Protein AF-A0A2A4W5L7-F1 (afdb_monomer_lite)

Structure (mmCIF, N/CA/C/O backbone):
data_AF-A0A2A4W5L7-F1
#
_entry.id   AF-A0A2A4W5L7-F1
#
loop_
_atom_site.group_PDB
_atom_site.id
_atom_site.type_symbol
_atom_site.label_atom_id
_atom_site.label_alt_id
_atom_site.label_comp_id
_atom_site.label_asym_id
_atom_site.label_entity_id
_atom_site.label_seq_id
_atom_site.pdbx_PDB_ins_code
_atom_site.Cartn_x
_atom_site.Cartn_y
_atom_site.Cartn_z
_atom_site.occupancy
_atom_site.B_iso_or_equiv
_atom_site.auth_seq_id
_atom_site.auth_comp_id
_atom_site.auth_asym_id
_atom_site.auth_atom_id
_atom_site.pdbx_PDB_model_num
ATOM 1 N N . MET A 1 1 ? -50.878 -5.965 87.384 1.00 62.97 1 MET A N 1
ATOM 2 C CA . MET A 1 1 ? -51.341 -5.530 86.045 1.00 62.97 1 MET A CA 1
ATOM 3 C C . MET A 1 1 ? -50.607 -4.280 85.539 1.00 62.97 1 MET A C 1
ATOM 5 O O . MET A 1 1 ? -50.110 -4.318 84.426 1.00 62.97 1 MET A O 1
ATOM 9 N N . LEU A 1 2 ? -50.429 -3.212 86.337 1.00 58.94 2 LEU A N 1
ATOM 10 C CA . LEU A 1 2 ? -49.672 -2.016 85.900 1.00 58.94 2 LEU A CA 1
ATOM 11 C C . LEU A 1 2 ? -48.182 -2.269 85.576 1.00 58.94 2 LEU A C 1
ATOM 13 O O . LEU A 1 2 ? -47.663 -1.712 84.613 1.00 58.94 2 LEU A O 1
ATOM 17 N N . HIS A 1 3 ? -47.493 -3.118 86.347 1.00 59.72 3 HIS A N 1
ATOM 18 C CA . HIS A 1 3 ? -46.056 -3.383 86.158 1.00 59.72 3 HIS A CA 1
ATOM 19 C C . HIS A 1 3 ? -45.738 -4.088 84.819 1.00 59.72 3 HIS A C 1
ATOM 21 O O . HIS A 1 3 ? -44.754 -3.754 84.161 1.00 59.72 3 HIS A O 1
ATOM 27 N N . SER A 1 4 ? -46.601 -5.006 84.359 1.00 65.44 4 SER A N 1
ATOM 28 C CA . SER A 1 4 ? -46.420 -5.694 83.069 1.00 65.44 4 SER A CA 1
ATOM 29 C C . SER A 1 4 ? -46.693 -4.780 81.870 1.00 65.44 4 SER A C 1
ATOM 31 O O . SER A 1 4 ? -46.038 -4.906 80.838 1.00 65.44 4 SER A O 1
ATOM 33 N N . MET A 1 5 ? -47.604 -3.811 82.009 1.00 66.06 5 MET A N 1
ATOM 34 C CA . MET A 1 5 ? -47.869 -2.803 80.975 1.00 66.06 5 MET A CA 1
ATOM 35 C C . MET A 1 5 ? -46.709 -1.814 80.808 1.00 66.06 5 MET A C 1
ATOM 37 O O . MET A 1 5 ? -46.434 -1.378 79.690 1.00 66.06 5 MET A O 1
ATOM 41 N N . PHE A 1 6 ? -46.012 -1.479 81.898 1.00 65.50 6 PHE A N 1
ATOM 42 C CA . PHE A 1 6 ? -44.810 -0.644 81.848 1.00 65.50 6 PHE A CA 1
ATOM 43 C C . PHE A 1 6 ? -43.683 -1.371 81.097 1.00 65.50 6 PHE A C 1
ATOM 45 O O . PHE A 1 6 ? -43.150 -0.839 80.130 1.00 65.50 6 PHE A O 1
ATOM 52 N N . SER A 1 7 ? -43.413 -2.634 81.442 1.00 73.88 7 SER A N 1
ATOM 53 C CA . SER A 1 7 ? -42.425 -3.479 80.751 1.00 73.88 7 SER A CA 1
ATOM 54 C C . SER A 1 7 ? -42.684 -3.604 79.239 1.00 73.88 7 SER A C 1
ATOM 56 O O . SER A 1 7 ? -41.766 -3.410 78.441 1.00 73.88 7 SER A O 1
ATOM 58 N N . MET A 1 8 ? -43.937 -3.827 78.823 1.00 76.44 8 MET A N 1
ATOM 59 C CA . MET A 1 8 ? -44.300 -3.911 77.400 1.00 76.44 8 MET A CA 1
ATOM 60 C C . MET A 1 8 ? -44.043 -2.611 76.631 1.00 76.44 8 MET A C 1
ATOM 62 O O . MET A 1 8 ? -43.530 -2.652 75.513 1.00 76.44 8 MET A O 1
ATOM 66 N N . LYS A 1 9 ? -44.359 -1.449 77.219 1.00 79.81 9 LYS A N 1
ATOM 67 C CA . LYS A 1 9 ? -44.088 -0.151 76.580 1.00 79.81 9 LYS A CA 1
ATOM 68 C C . LYS A 1 9 ? -42.588 0.100 76.422 1.00 79.81 9 LYS A C 1
ATOM 70 O O . LYS A 1 9 ? -42.170 0.578 75.372 1.00 79.81 9 LYS A O 1
ATOM 75 N N . TYR A 1 10 ? -41.783 -0.266 77.418 1.00 79.81 10 TYR A N 1
ATOM 76 C CA . TYR A 1 10 ? -40.324 -0.149 77.337 1.00 79.81 10 TYR A CA 1
ATOM 77 C C . TYR A 1 10 ? -39.735 -1.049 76.244 1.00 79.81 10 TYR A C 1
ATOM 79 O O . TYR A 1 10 ? -38.922 -0.585 75.447 1.00 79.81 10 TYR A O 1
ATOM 87 N N . MET A 1 11 ? -40.193 -2.300 76.140 1.00 84.44 11 MET A N 1
ATOM 88 C CA . MET A 1 11 ? -39.739 -3.220 75.088 1.00 84.44 11 MET A CA 1
ATOM 89 C C . MET A 1 11 ? -40.134 -2.746 73.682 1.00 84.44 11 MET A C 1
ATOM 91 O O . MET A 1 11 ? -39.321 -2.818 72.762 1.00 84.44 11 MET A O 1
ATOM 95 N N . ALA A 1 12 ? -41.335 -2.181 73.514 1.00 85.88 12 ALA A N 1
ATOM 96 C CA . ALA A 1 12 ? -41.772 -1.612 72.238 1.00 85.88 12 ALA A CA 1
ATOM 97 C C . ALA A 1 12 ? -40.915 -0.408 71.800 1.00 85.88 12 ALA A C 1
ATOM 99 O O . ALA A 1 12 ? -40.578 -0.286 70.621 1.00 85.88 12 ALA A O 1
ATOM 100 N N . VAL A 1 13 ? -40.520 0.461 72.740 1.00 83.62 13 VAL A N 1
ATOM 101 C CA . VAL A 1 13 ? -39.628 1.600 72.459 1.00 83.62 13 VAL A CA 1
ATOM 102 C C . VAL A 1 13 ? -38.233 1.117 72.049 1.00 83.62 13 VAL A C 1
ATOM 104 O O . VAL A 1 13 ? -37.699 1.603 71.053 1.00 83.62 13 VAL A O 1
ATOM 107 N N . ILE A 1 14 ? -37.669 0.122 72.745 1.00 81.19 14 ILE A N 1
ATOM 108 C CA . ILE A 1 14 ? -36.360 -0.465 72.404 1.00 81.19 14 ILE A CA 1
ATOM 109 C C . ILE A 1 14 ? -36.393 -1.099 71.004 1.00 81.19 14 ILE A C 1
ATOM 111 O O . ILE A 1 14 ? -35.516 -0.820 70.187 1.00 81.19 14 ILE A O 1
ATOM 115 N N . GLN A 1 15 ? -37.433 -1.876 70.682 1.00 82.00 15 GLN A N 1
ATOM 116 C CA . GLN A 1 15 ? -37.595 -2.488 69.358 1.00 82.00 15 GLN A CA 1
ATOM 117 C C . GLN A 1 15 ? -37.695 -1.435 68.240 1.00 82.00 15 GLN A C 1
ATOM 119 O O . GLN A 1 15 ? -37.094 -1.591 67.175 1.00 82.00 15 GLN A O 1
ATOM 124 N N . LEU A 1 16 ? -38.414 -0.334 68.482 1.00 85.12 16 LEU A N 1
ATOM 125 C CA . LEU A 1 16 ? -38.529 0.778 67.535 1.00 85.12 16 LEU A CA 1
ATOM 126 C C . LEU A 1 16 ? -37.173 1.469 67.300 1.00 85.12 16 LEU A C 1
ATOM 128 O O . LEU A 1 16 ? -36.838 1.803 66.160 1.00 85.12 16 LEU A O 1
ATOM 132 N N . MET A 1 17 ? -36.386 1.678 68.363 1.00 81.06 17 MET A N 1
ATOM 133 C CA . MET A 1 17 ? -35.047 2.272 68.268 1.00 81.06 17 MET A CA 1
ATOM 134 C C . MET A 1 17 ? -34.075 1.360 67.508 1.00 81.06 17 MET A C 1
ATOM 136 O O . MET A 1 17 ? -33.349 1.848 66.641 1.00 81.06 17 MET A O 1
ATOM 140 N N . LEU A 1 18 ? -34.115 0.044 67.750 1.00 79.25 18 LEU A N 1
ATOM 141 C CA . LEU A 1 18 ? -33.316 -0.943 67.016 1.00 79.25 18 LEU A CA 1
ATOM 142 C C . LEU A 1 18 ? -33.679 -0.975 65.525 1.00 79.25 18 LEU A C 1
ATOM 144 O O . LEU A 1 18 ? -32.788 -0.899 64.682 1.00 79.25 18 LEU A O 1
ATOM 148 N N . ASN A 1 19 ? -34.971 -0.980 65.182 1.00 81.38 19 ASN A N 1
ATOM 149 C CA . ASN A 1 19 ? -35.424 -0.945 63.787 1.00 81.38 19 ASN A CA 1
ATOM 150 C C . ASN A 1 19 ? -34.976 0.338 63.063 1.00 81.38 19 ASN A C 1
ATOM 152 O O . ASN A 1 19 ? -34.523 0.274 61.920 1.00 81.38 19 ASN A O 1
ATOM 156 N N . LYS A 1 20 ? -35.043 1.504 63.728 1.00 76.19 20 LYS A N 1
ATOM 157 C CA . LYS A 1 20 ? -34.523 2.771 63.179 1.00 76.19 20 LYS A CA 1
ATOM 158 C C . LYS A 1 20 ? -33.007 2.736 62.970 1.00 76.19 20 LYS A C 1
ATOM 160 O O . LYS A 1 20 ? -32.530 3.244 61.957 1.00 76.19 20 LYS A O 1
ATOM 165 N N . MET A 1 21 ? -32.258 2.139 63.897 1.00 80.56 21 MET A N 1
ATOM 166 C CA . MET A 1 21 ? -30.797 2.031 63.818 1.00 80.56 21 MET A CA 1
ATOM 167 C C . MET A 1 21 ? -30.342 1.054 62.720 1.00 80.56 21 MET A C 1
ATOM 169 O O . MET A 1 21 ? -29.399 1.338 61.983 1.00 80.56 21 MET A O 1
ATOM 173 N N . ILE A 1 22 ? -31.047 -0.069 62.552 1.00 79.00 22 ILE A N 1
ATOM 174 C CA . ILE A 1 22 ? -30.816 -1.027 61.462 1.00 79.00 22 ILE A CA 1
ATOM 175 C C . ILE A 1 22 ? -31.166 -0.383 60.114 1.00 79.00 22 ILE A C 1
ATOM 177 O O . ILE A 1 22 ? -30.363 -0.433 59.187 1.00 79.00 22 ILE A O 1
ATOM 181 N N . SER A 1 23 ? -32.315 0.296 60.018 1.00 82.19 23 SER A N 1
ATOM 182 C CA . SER A 1 23 ? -32.736 1.008 58.806 1.00 82.19 23 SER A CA 1
ATOM 183 C C . SER A 1 23 ? -31.735 2.090 58.392 1.00 82.19 23 SER A C 1
ATOM 185 O O . SER A 1 23 ? -31.344 2.132 57.230 1.00 82.19 23 SER A O 1
ATOM 187 N N . SER A 1 24 ? -31.240 2.918 59.320 1.00 82.81 24 SER A N 1
ATOM 188 C CA . SER A 1 24 ? -30.244 3.951 58.998 1.00 82.81 24 SER A CA 1
ATOM 189 C C . SER A 1 24 ? -28.901 3.360 58.555 1.00 82.81 24 SER A C 1
ATOM 191 O O . SER A 1 24 ? -28.254 3.899 57.654 1.00 82.81 24 SER A O 1
ATOM 193 N N . THR A 1 25 ? -28.507 2.224 59.136 1.00 85.62 25 THR A N 1
ATOM 194 C CA . THR A 1 25 ? -27.299 1.490 58.747 1.00 85.62 25 THR A CA 1
ATOM 195 C C . THR A 1 25 ? -27.445 0.899 57.346 1.00 85.62 25 THR A C 1
ATOM 197 O O . THR A 1 25 ? -26.562 1.100 56.516 1.00 85.62 25 THR A O 1
ATOM 200 N N . ILE A 1 26 ? -28.569 0.247 57.036 1.00 85.06 26 ILE A N 1
ATOM 201 C CA . ILE A 1 26 ? -28.855 -0.299 55.699 1.00 85.06 26 ILE A CA 1
ATOM 202 C C . ILE A 1 26 ? -28.891 0.824 54.655 1.00 85.06 26 ILE A C 1
ATOM 204 O O . ILE A 1 26 ? -28.227 0.717 53.626 1.00 85.06 26 ILE A O 1
ATOM 208 N N . THR A 1 27 ? -29.572 1.939 54.940 1.00 85.56 27 THR A N 1
ATOM 209 C CA . THR A 1 27 ? -29.630 3.102 54.038 1.00 85.56 27 THR A CA 1
ATOM 210 C C . THR A 1 27 ? -28.238 3.666 53.743 1.00 85.56 27 THR A C 1
ATOM 212 O O . THR A 1 27 ? -27.939 3.989 52.595 1.00 85.56 27 THR A O 1
ATOM 215 N N . ARG A 1 28 ? -27.346 3.727 54.744 1.00 84.88 28 ARG A N 1
ATOM 216 C CA . ARG A 1 28 ? -25.945 4.139 54.550 1.00 84.88 28 ARG A CA 1
ATOM 217 C C . ARG A 1 28 ? -25.173 3.191 53.634 1.00 84.88 28 ARG A C 1
ATOM 219 O O . ARG A 1 28 ? -24.453 3.670 52.766 1.00 84.88 28 ARG A O 1
ATOM 226 N N . HIS A 1 29 ? -25.332 1.878 53.797 1.00 87.12 29 HIS A N 1
ATOM 227 C CA . HIS A 1 29 ? -24.651 0.895 52.947 1.00 87.12 29 HIS A CA 1
ATOM 228 C C . HIS A 1 29 ? -25.179 0.917 51.509 1.00 87.12 29 HIS A C 1
ATOM 230 O O . HIS A 1 29 ? -24.381 0.859 50.578 1.00 87.12 29 HIS A O 1
ATOM 236 N N . ILE A 1 30 ? -26.494 1.075 51.316 1.00 89.38 30 ILE A N 1
ATOM 237 C CA . ILE A 1 30 ? -27.100 1.239 49.985 1.00 89.38 30 ILE A CA 1
ATOM 238 C C . ILE A 1 30 ? -26.563 2.503 49.307 1.00 89.38 30 ILE A C 1
ATOM 240 O O . ILE A 1 30 ? -26.166 2.449 48.145 1.00 89.38 30 ILE A O 1
ATOM 244 N N . ALA A 1 31 ? -26.498 3.626 50.029 1.00 88.69 31 ALA A N 1
ATOM 245 C CA . ALA A 1 31 ? -25.939 4.866 49.497 1.00 88.69 31 ALA A CA 1
ATOM 246 C C . ALA A 1 31 ? -24.455 4.708 49.124 1.00 88.69 31 ALA A C 1
ATOM 248 O O . ALA A 1 31 ? -24.048 5.134 48.044 1.00 88.69 31 ALA A O 1
ATOM 249 N N . LEU A 1 32 ? -23.656 4.048 49.972 1.00 89.12 32 LEU A N 1
ATOM 250 C CA . LEU A 1 32 ? -22.241 3.784 49.697 1.00 89.12 32 LEU A CA 1
ATOM 251 C C . LEU A 1 32 ? -22.065 2.899 48.454 1.00 89.12 32 LEU A C 1
ATOM 253 O O . LEU A 1 32 ? -21.244 3.194 47.588 1.00 89.12 32 LEU A O 1
ATOM 257 N N . PHE A 1 33 ? -22.874 1.844 48.343 1.00 92.06 33 PHE A N 1
ATOM 258 C CA . PHE A 1 33 ? -22.874 0.943 47.197 1.00 92.06 33 PHE A CA 1
ATOM 259 C C . PHE A 1 33 ? -23.261 1.672 45.904 1.00 92.06 33 PHE A C 1
ATOM 261 O O . PHE A 1 33 ? -22.576 1.529 44.896 1.00 92.06 33 PHE A O 1
ATOM 268 N N . ALA A 1 34 ? -24.296 2.518 45.937 1.00 90.62 34 ALA A N 1
ATOM 269 C CA . ALA A 1 34 ? -24.704 3.319 44.785 1.00 90.62 34 ALA A CA 1
ATOM 270 C C . ALA A 1 34 ? -23.585 4.264 44.316 1.00 90.62 34 ALA A C 1
ATOM 272 O O . ALA A 1 34 ? -23.311 4.343 43.121 1.00 90.62 34 ALA A O 1
ATOM 273 N N . VAL A 1 35 ? -22.885 4.926 45.245 1.00 93.00 35 VAL A N 1
ATOM 274 C CA . VAL A 1 35 ? -21.728 5.776 44.917 1.00 93.00 35 VAL A CA 1
ATOM 275 C C . VAL A 1 35 ? -20.615 4.958 44.261 1.00 93.00 35 VAL A C 1
ATOM 277 O O . VAL A 1 35 ? -20.052 5.397 43.260 1.00 93.00 35 VAL A O 1
ATOM 280 N N . ILE A 1 36 ? -20.314 3.761 44.768 1.00 92.81 36 ILE A N 1
ATOM 281 C CA . ILE A 1 36 ? -19.305 2.871 44.175 1.00 92.81 36 ILE A CA 1
ATOM 282 C C . ILE A 1 36 ? -19.702 2.470 42.748 1.00 92.81 36 ILE A C 1
ATOM 284 O O . ILE A 1 36 ? -18.880 2.575 41.841 1.00 92.81 36 ILE A O 1
ATOM 288 N N . VAL A 1 37 ? -20.962 2.085 42.521 1.00 92.50 37 VAL A N 1
ATOM 289 C CA . VAL A 1 37 ? -21.474 1.710 41.189 1.00 92.50 37 VAL A CA 1
ATOM 290 C C . VAL A 1 37 ? -21.416 2.883 40.207 1.00 92.50 37 VAL A C 1
ATOM 292 O O . VAL A 1 37 ? -21.019 2.697 39.055 1.00 92.50 37 VAL A O 1
ATOM 295 N N . ILE A 1 38 ? -21.758 4.095 40.651 1.00 92.75 38 ILE A N 1
ATOM 296 C CA . ILE A 1 38 ? -21.665 5.307 39.824 1.00 92.75 38 ILE A 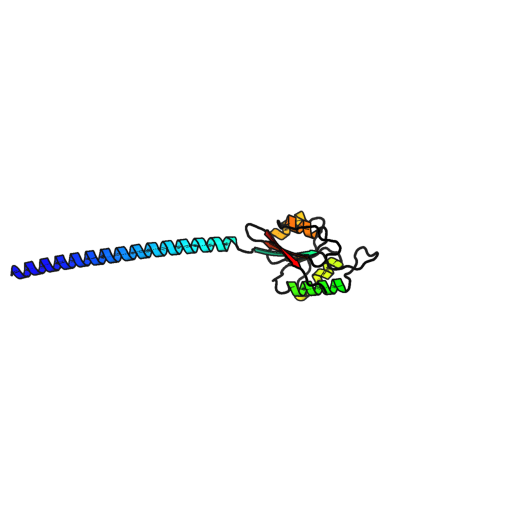CA 1
ATOM 297 C C . ILE A 1 38 ? -20.207 5.580 39.440 1.00 92.75 38 ILE A C 1
ATOM 299 O O . ILE A 1 38 ? -19.925 5.797 38.264 1.00 92.75 38 ILE A O 1
ATOM 303 N N . ASN A 1 39 ? -19.275 5.508 40.397 1.00 88.06 39 ASN A N 1
ATOM 304 C CA . ASN A 1 39 ? -17.849 5.701 40.124 1.00 88.06 39 ASN A CA 1
ATOM 305 C C . ASN A 1 39 ? -17.298 4.629 39.172 1.00 88.06 39 ASN A C 1
ATOM 307 O O . ASN A 1 39 ? -16.609 4.969 38.214 1.00 88.06 39 ASN A O 1
ATOM 311 N N . LEU A 1 40 ? -17.651 3.354 39.373 1.00 88.25 40 LEU A N 1
ATOM 312 C CA . LEU A 1 40 ? -17.278 2.254 38.472 1.00 88.25 40 LEU A CA 1
ATOM 313 C C . LEU A 1 40 ? -17.779 2.502 37.045 1.00 88.25 40 LEU A C 1
ATOM 315 O O . LEU A 1 40 ? -17.013 2.379 36.094 1.00 88.25 40 LEU A O 1
ATOM 319 N N . SER A 1 41 ? -19.039 2.918 36.902 1.00 86.06 41 SER A N 1
ATOM 320 C CA . SER A 1 41 ? -19.639 3.226 35.598 1.00 86.06 41 SER A CA 1
ATOM 321 C C . SER A 1 41 ? -18.939 4.403 34.914 1.00 86.06 41 SER A C 1
ATOM 323 O O . SER A 1 41 ? -18.744 4.392 33.699 1.00 86.06 41 SER A O 1
ATOM 325 N N . PHE A 1 42 ? -18.533 5.415 35.684 1.00 82.81 42 PHE A N 1
ATOM 326 C CA . PHE A 1 42 ? -17.781 6.560 35.172 1.00 82.81 42 PHE A CA 1
ATOM 327 C C . PHE A 1 42 ? -16.404 6.137 34.651 1.00 82.81 42 PHE A C 1
ATOM 329 O O . PHE A 1 42 ? -16.035 6.474 33.530 1.00 82.81 42 PHE A O 1
ATOM 336 N N . VAL A 1 43 ? -15.685 5.327 35.431 1.00 85.06 43 VAL A N 1
ATOM 337 C CA . VAL A 1 43 ? -14.374 4.784 35.057 1.00 85.06 43 VAL A CA 1
ATOM 338 C C . VAL A 1 43 ? -14.473 3.941 33.780 1.00 85.06 43 VAL A C 1
ATOM 340 O O . VAL A 1 43 ? -13.685 4.140 32.858 1.00 85.06 43 VAL A O 1
ATOM 343 N N . SER A 1 44 ? -15.470 3.056 33.670 1.00 76.25 44 SER A N 1
ATOM 344 C CA . SER A 1 44 ? -15.683 2.247 32.460 1.00 76.25 44 SER A CA 1
ATOM 345 C C . SER A 1 44 ? -15.957 3.089 31.209 1.00 76.25 44 SER A C 1
ATOM 347 O O . SER A 1 44 ? -15.442 2.767 30.140 1.00 76.25 44 SER A O 1
ATOM 349 N N . ASN A 1 45 ? -16.720 4.181 31.329 1.00 73.06 45 ASN A N 1
ATOM 350 C CA . ASN A 1 45 ? -16.987 5.083 30.205 1.00 73.06 45 ASN A CA 1
ATOM 351 C C . ASN A 1 45 ? -15.727 5.828 29.738 1.00 73.06 45 ASN A C 1
ATOM 353 O O . ASN A 1 45 ? -15.524 5.985 28.535 1.00 73.06 45 ASN A O 1
ATOM 357 N N . THR A 1 46 ? -14.858 6.250 30.660 1.00 72.75 46 THR A N 1
ATOM 358 C CA . THR A 1 46 ? -13.580 6.889 30.305 1.00 72.75 46 THR A CA 1
ATOM 359 C C . THR A 1 46 ? -12.679 5.934 29.518 1.00 72.75 46 THR A C 1
ATOM 361 O O . THR A 1 46 ? -12.178 6.310 28.460 1.00 72.75 46 THR A O 1
ATOM 364 N N . TYR A 1 47 ? -12.549 4.677 29.961 1.00 73.88 47 TYR A N 1
ATOM 365 C CA . TYR A 1 47 ? -11.764 3.665 29.241 1.00 73.88 47 TYR A CA 1
ATOM 366 C C . TYR A 1 47 ? -12.339 3.327 27.859 1.00 73.88 47 TYR A C 1
ATOM 368 O O . TYR A 1 47 ? -11.588 3.172 26.898 1.00 73.88 47 TYR A O 1
ATOM 376 N N . ALA A 1 48 ? -13.665 3.235 27.728 1.00 66.94 48 ALA A N 1
ATOM 377 C CA . ALA A 1 48 ? -14.301 2.982 26.435 1.00 66.94 48 ALA A CA 1
ATOM 378 C C . ALA A 1 48 ? -14.029 4.112 25.421 1.00 66.94 48 ALA A C 1
ATOM 380 O O . ALA A 1 48 ? -13.817 3.841 24.239 1.00 66.94 48 ALA A O 1
ATOM 381 N N . ASN A 1 49 ? -13.983 5.368 25.878 1.00 61.94 49 ASN A N 1
ATOM 382 C CA . ASN A 1 49 ? -13.684 6.515 25.021 1.00 61.94 49 ASN A CA 1
ATOM 383 C C . ASN A 1 49 ? -12.221 6.542 24.540 1.00 61.94 49 ASN A C 1
ATOM 385 O O . ASN A 1 49 ? -11.997 6.799 23.359 1.00 61.94 49 ASN A O 1
ATOM 389 N N . GLU A 1 50 ? -11.237 6.206 25.384 1.00 62.41 50 GLU A N 1
ATOM 390 C CA . GLU A 1 50 ? -9.833 6.074 24.942 1.00 62.41 50 GLU A CA 1
ATOM 391 C C . GLU A 1 50 ? -9.653 4.952 23.906 1.00 62.41 50 GLU A C 1
ATOM 393 O O . GLU A 1 50 ? -8.943 5.118 22.913 1.00 62.41 50 GLU A O 1
ATOM 398 N N . ILE A 1 51 ? -10.343 3.819 24.067 1.00 61.41 51 ILE A N 1
ATOM 399 C CA . ILE A 1 51 ? -10.272 2.722 23.090 1.00 61.41 51 ILE A CA 1
ATOM 400 C C . ILE A 1 51 ? -10.897 3.132 21.749 1.00 61.41 51 ILE A C 1
ATOM 402 O O . ILE A 1 51 ? -10.359 2.786 20.696 1.00 61.41 51 ILE A O 1
ATOM 406 N N . ASN A 1 52 ? -11.985 3.909 21.764 1.00 58.94 52 ASN A N 1
ATOM 407 C CA . ASN A 1 52 ? -12.589 4.426 20.533 1.00 58.94 52 ASN A CA 1
ATOM 408 C C . ASN A 1 52 ? -11.635 5.363 19.773 1.00 58.94 52 ASN A C 1
ATOM 410 O O . ASN A 1 52 ? -11.558 5.274 18.551 1.00 58.94 52 ASN A O 1
ATOM 41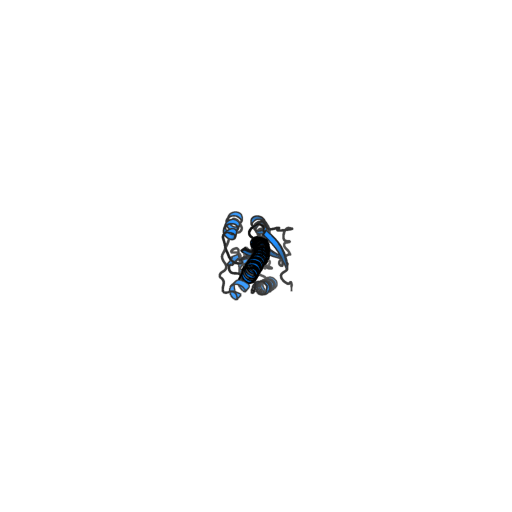4 N N . THR A 1 53 ? -10.828 6.169 20.473 1.00 56.62 53 THR A N 1
ATOM 415 C CA . THR A 1 53 ? -9.825 7.038 19.823 1.00 56.62 53 THR A CA 1
ATOM 416 C C . THR A 1 53 ? -8.670 6.287 19.150 1.00 56.62 53 THR A C 1
ATOM 418 O O . THR A 1 53 ? -8.016 6.839 18.270 1.00 56.62 53 THR A O 1
ATOM 421 N N . LEU A 1 54 ? -8.436 5.018 19.498 1.00 59.66 54 LEU A N 1
ATOM 422 C CA . LEU A 1 54 ? -7.354 4.192 18.943 1.00 59.66 54 LEU A CA 1
ATOM 423 C C . LEU A 1 54 ? -7.839 3.184 17.891 1.00 59.66 54 LEU A C 1
ATOM 425 O O . LEU A 1 54 ? -7.096 2.277 17.501 1.00 59.66 54 LEU A O 1
ATOM 429 N N . LYS A 1 55 ? -9.082 3.313 17.414 1.00 78.31 55 LYS A N 1
ATOM 430 C CA . LYS A 1 55 ? -9.643 2.382 16.436 1.00 78.31 55 LYS A CA 1
ATOM 431 C C . LYS A 1 55 ? -8.941 2.532 15.084 1.00 78.31 55 LYS A C 1
ATOM 433 O O . LYS A 1 55 ? -9.198 3.459 14.318 1.00 78.31 55 LYS A O 1
ATOM 438 N N . VAL A 1 56 ? -8.062 1.581 14.773 1.00 78.00 56 VAL A N 1
ATOM 439 C CA . VAL A 1 56 ? -7.461 1.459 13.440 1.00 78.00 56 VAL A CA 1
ATOM 440 C C . VAL A 1 56 ? -8.565 1.122 12.440 1.00 78.00 56 VAL A C 1
ATOM 442 O O . VAL A 1 56 ? -9.209 0.080 12.544 1.00 78.00 56 VAL A O 1
ATOM 445 N N . ILE A 1 57 ? -8.771 2.007 11.466 1.00 89.81 57 ILE A N 1
ATOM 446 C CA . ILE A 1 57 ? -9.769 1.843 10.405 1.00 89.81 57 ILE A CA 1
ATOM 447 C C . ILE A 1 57 ? -9.210 0.935 9.310 1.00 89.81 57 ILE A C 1
ATOM 449 O O . ILE A 1 57 ? -9.893 0.026 8.843 1.00 89.81 57 ILE A O 1
ATOM 453 N N . LYS A 1 58 ? -7.968 1.193 8.882 1.00 95.31 58 LYS A N 1
ATOM 454 C CA . LYS A 1 58 ? -7.269 0.419 7.847 1.00 95.31 58 LYS A CA 1
ATOM 455 C C . LYS A 1 58 ? -5.775 0.705 7.835 1.00 95.31 58 LYS A C 1
ATOM 457 O O . LYS A 1 58 ? -5.313 1.736 8.322 1.00 95.31 58 LYS A O 1
ATOM 462 N N . THR A 1 59 ? -5.033 -0.192 7.196 1.00 97.94 59 THR A N 1
ATOM 463 C CA . THR A 1 59 ? -3.614 -0.016 6.888 1.00 97.94 59 THR A CA 1
ATOM 464 C C . THR A 1 59 ? -3.392 0.030 5.379 1.00 97.94 59 THR A C 1
ATOM 466 O O . THR A 1 59 ? -3.835 -0.860 4.653 1.00 97.94 59 THR A O 1
ATOM 469 N N . ILE A 1 60 ? -2.671 1.045 4.901 1.00 98.62 60 ILE A N 1
ATOM 470 C CA . ILE A 1 60 ? -2.257 1.157 3.499 1.00 98.62 60 ILE A CA 1
ATOM 471 C C . ILE A 1 60 ? -0.747 0.949 3.405 1.00 98.62 60 ILE A C 1
ATOM 473 O O . ILE A 1 60 ? 0.037 1.678 4.010 1.00 98.62 60 ILE A O 1
ATOM 477 N N . TYR A 1 61 ? -0.338 -0.038 2.616 1.00 98.75 61 TYR A N 1
ATOM 478 C CA . TYR A 1 61 ? 1.050 -0.314 2.282 1.00 98.75 61 TYR A CA 1
ATOM 479 C C . TYR A 1 61 ? 1.374 0.301 0.925 1.00 98.75 61 TYR A C 1
ATOM 481 O O . TYR A 1 61 ? 0.774 -0.079 -0.077 1.00 98.75 61 TYR A O 1
ATOM 489 N N . LEU A 1 62 ? 2.326 1.233 0.871 1.00 98.69 62 LEU A N 1
ATOM 490 C CA . LEU A 1 62 ? 2.751 1.867 -0.376 1.00 98.69 62 LEU A CA 1
ATOM 491 C C . LEU A 1 62 ? 4.214 1.564 -0.668 1.00 98.69 62 LEU A C 1
ATOM 493 O O . LEU A 1 62 ? 5.090 1.777 0.171 1.00 98.69 62 LEU A O 1
ATOM 497 N N . ILE A 1 63 ? 4.481 1.090 -1.881 1.00 98.12 63 ILE A N 1
ATOM 498 C CA . ILE A 1 63 ? 5.805 0.650 -2.326 1.00 98.12 63 ILE A CA 1
ATOM 499 C C . ILE A 1 63 ? 6.083 1.190 -3.737 1.00 98.12 63 ILE A C 1
ATOM 501 O O . ILE A 1 63 ? 5.176 1.408 -4.541 1.00 98.12 63 ILE A O 1
ATOM 505 N N . ARG A 1 64 ? 7.356 1.434 -4.056 1.00 97.75 64 ARG A N 1
ATOM 506 C CA . ARG A 1 64 ? 7.847 1.619 -5.434 1.00 97.75 64 ARG A CA 1
ATOM 507 C C . ARG A 1 64 ? 8.079 0.239 -6.057 1.00 97.75 64 ARG A C 1
ATOM 509 O O . ARG A 1 64 ? 8.570 -0.638 -5.363 1.00 97.75 64 ARG A O 1
ATOM 516 N N . HIS A 1 65 ? 7.818 0.056 -7.354 1.00 97.81 65 HIS A N 1
ATOM 517 C CA . HIS A 1 65 ? 8.199 -1.182 -8.059 1.00 97.81 65 HIS A CA 1
ATOM 518 C C . HIS A 1 65 ? 9.624 -1.670 -7.732 1.00 97.81 65 HIS A C 1
ATOM 520 O O . HIS A 1 65 ? 10.521 -0.862 -7.495 1.00 97.81 65 HIS A O 1
ATOM 526 N N . ALA A 1 66 ? 9.853 -2.978 -7.812 1.00 97.44 66 ALA A N 1
ATOM 527 C CA . ALA A 1 66 ? 11.166 -3.588 -7.635 1.00 97.44 66 ALA A CA 1
ATOM 528 C C . ALA A 1 66 ? 12.129 -3.300 -8.812 1.00 97.44 66 ALA A C 1
ATOM 530 O O . ALA A 1 66 ? 11.788 -2.609 -9.779 1.00 97.44 66 ALA A O 1
ATOM 531 N N . GLU A 1 67 ? 13.359 -3.807 -8.722 1.00 97.06 67 GLU A N 1
ATOM 532 C CA . GLU A 1 67 ? 14.440 -3.593 -9.686 1.00 97.06 67 GLU A CA 1
ATOM 533 C C . GLU A 1 67 ? 14.028 -3.994 -11.111 1.00 97.06 67 GLU A C 1
ATOM 535 O O . GLU A 1 67 ? 13.812 -5.172 -11.402 1.00 97.06 67 GLU A O 1
ATOM 540 N N . LYS A 1 68 ? 13.977 -3.015 -12.018 1.00 95.81 68 LYS A N 1
ATOM 541 C CA . LYS A 1 68 ? 13.616 -3.202 -13.430 1.00 95.81 68 LYS A CA 1
ATOM 542 C C . LYS A 1 68 ? 14.840 -3.402 -14.319 1.00 95.81 68 LYS A C 1
ATOM 544 O O . LYS A 1 68 ? 15.918 -2.889 -14.011 1.00 95.81 68 LYS A O 1
ATOM 549 N N . GLU A 1 69 ? 14.666 -4.094 -15.436 1.00 95.44 69 GLU A N 1
ATOM 550 C CA . GLU A 1 69 ? 15.705 -4.246 -16.448 1.00 95.44 69 GLU A CA 1
ATOM 551 C C . GLU A 1 69 ? 16.149 -2.881 -17.001 1.00 95.44 69 GLU A C 1
ATOM 553 O O . GLU A 1 69 ? 15.387 -1.903 -17.072 1.00 95.44 69 GLU A O 1
ATOM 558 N N . LYS A 1 70 ? 17.432 -2.806 -17.362 1.00 88.94 70 LYS A N 1
ATOM 559 C CA . LYS A 1 70 ? 18.020 -1.654 -18.047 1.00 88.94 70 LYS A CA 1
ATOM 560 C C . LYS A 1 70 ? 17.971 -1.928 -19.549 1.00 88.94 70 LYS A C 1
ATOM 562 O O . LYS A 1 70 ? 18.370 -3.000 -19.981 1.00 88.94 70 LYS A O 1
ATOM 567 N N . GLY A 1 71 ? 17.498 -0.970 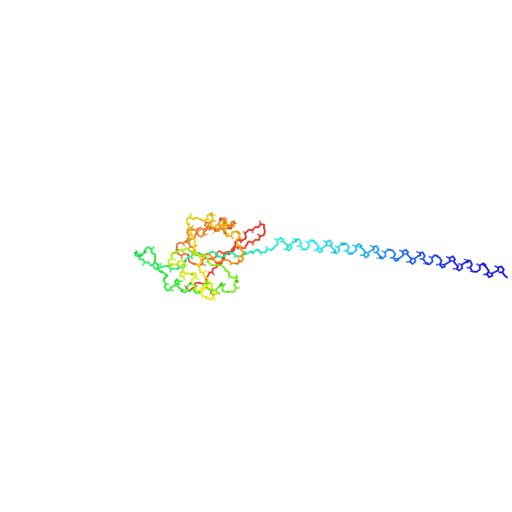-20.338 1.00 79.81 71 GLY A N 1
ATOM 568 C CA . GLY A 1 71 ? 17.392 -1.123 -21.788 1.00 79.81 71 GLY A CA 1
ATOM 569 C C . GLY A 1 71 ? 16.441 -0.109 -22.414 1.00 79.81 71 GLY A C 1
ATOM 570 O O . GLY A 1 71 ? 15.912 0.759 -21.722 1.00 79.81 71 GLY A O 1
ATOM 571 N N . HIS A 1 72 ? 16.223 -0.243 -23.723 1.00 73.25 72 HIS A N 1
ATOM 572 C CA . HIS A 1 72 ? 15.440 0.691 -24.543 1.00 73.25 72 HIS A CA 1
ATOM 573 C C . HIS A 1 72 ? 13.919 0.456 -24.481 1.00 73.25 72 HIS A C 1
ATOM 575 O O . HIS A 1 72 ? 13.164 1.175 -25.129 1.00 73.25 72 HIS A O 1
ATOM 581 N N . SER A 1 73 ? 13.446 -0.542 -23.723 1.00 88.50 73 SER A N 1
ATOM 582 C CA . SER A 1 73 ? 12.005 -0.737 -23.540 1.00 88.50 73 SER A CA 1
ATOM 583 C C . SER A 1 73 ? 11.417 0.409 -22.717 1.00 88.50 73 SER A C 1
ATOM 585 O O . SER A 1 73 ? 11.883 0.705 -21.616 1.00 88.50 73 SER A O 1
ATOM 587 N N . ASN A 1 74 ? 10.338 1.007 -23.222 1.00 88.69 74 ASN A N 1
ATOM 588 C CA . ASN A 1 74 ? 9.553 2.014 -22.499 1.00 88.69 74 ASN A CA 1
ATOM 589 C C . ASN A 1 74 ? 8.765 1.410 -21.322 1.00 88.69 74 ASN A C 1
ATOM 591 O O . ASN A 1 74 ? 8.299 2.132 -20.438 1.00 88.69 74 ASN A O 1
ATOM 595 N N . ASN A 1 75 ? 8.629 0.082 -21.288 1.00 93.94 75 ASN A N 1
ATOM 596 C CA . ASN A 1 75 ? 7.955 -0.650 -20.228 1.00 93.94 75 ASN A CA 1
ATOM 597 C C . ASN A 1 75 ? 8.757 -1.907 -19.850 1.00 93.94 75 ASN A C 1
ATOM 599 O O . ASN A 1 75 ? 8.330 -3.015 -20.163 1.00 93.94 75 ASN A O 1
ATOM 603 N N . PRO A 1 76 ? 9.949 -1.746 -19.245 1.00 95.94 76 PRO A N 1
ATOM 604 C CA . PRO A 1 76 ? 10.827 -2.870 -18.955 1.00 95.94 76 PRO A CA 1
ATOM 605 C C . PRO A 1 76 ? 10.247 -3.743 -17.841 1.00 95.94 76 PRO A C 1
ATOM 607 O O . PRO A 1 76 ? 9.618 -3.233 -16.900 1.00 95.94 76 PRO A O 1
ATOM 610 N N . ASP A 1 77 ? 10.527 -5.037 -17.942 1.00 97.44 77 ASP A N 1
ATOM 611 C CA . ASP A 1 77 ? 10.209 -6.035 -16.929 1.00 97.44 77 ASP A CA 1
ATOM 612 C C . ASP A 1 77 ? 11.098 -5.885 -15.687 1.00 97.44 77 ASP A C 1
ATOM 614 O O . ASP A 1 77 ? 12.051 -5.096 -15.645 1.00 97.44 77 ASP A O 1
ATOM 618 N N . LEU A 1 78 ? 10.772 -6.630 -14.634 1.00 97.75 78 LEU A N 1
ATOM 619 C CA . LEU A 1 78 ? 11.643 -6.799 -13.480 1.00 97.75 78 LEU A CA 1
ATOM 620 C C . LEU A 1 78 ? 12.869 -7.636 -13.847 1.00 97.75 78 LEU A C 1
ATOM 622 O O . LEU A 1 78 ? 12.756 -8.668 -14.501 1.00 97.75 78 LEU A O 1
ATOM 626 N N . THR A 1 79 ? 14.027 -7.241 -13.324 1.00 97.25 79 THR A N 1
ATOM 627 C CA . THR A 1 79 ? 15.211 -8.111 -13.267 1.00 97.25 79 THR A CA 1
ATOM 628 C C . THR A 1 79 ? 14.931 -9.347 -12.411 1.00 97.25 79 THR A C 1
ATOM 630 O O . THR A 1 79 ? 13.972 -9.382 -11.638 1.00 97.25 79 THR A O 1
ATOM 633 N N . GLU A 1 80 ? 15.817 -10.342 -12.449 1.00 96.62 80 GLU A N 1
ATOM 634 C CA . GLU A 1 80 ? 15.758 -11.475 -11.519 1.00 96.62 80 GLU A CA 1
ATOM 635 C C . GLU A 1 80 ? 15.781 -11.031 -10.047 1.00 96.62 80 GLU A C 1
ATOM 637 O O . GLU A 1 80 ? 14.951 -11.479 -9.253 1.00 96.62 80 GLU A O 1
ATOM 642 N N . LYS A 1 81 ? 16.637 -10.056 -9.707 1.00 96.31 81 LYS A N 1
ATOM 643 C CA . LYS A 1 81 ? 16.659 -9.441 -8.373 1.00 96.31 81 LYS A CA 1
ATOM 644 C C . LYS A 1 81 ? 15.313 -8.799 -8.021 1.00 96.31 81 LYS A C 1
ATOM 646 O O . LYS A 1 81 ? 14.815 -8.980 -6.912 1.00 96.31 81 LYS A O 1
ATOM 651 N N . GLY A 1 82 ? 14.699 -8.102 -8.976 1.00 97.56 82 GLY A N 1
ATOM 652 C CA . GLY A 1 82 ? 13.387 -7.483 -8.800 1.00 97.56 82 GLY A CA 1
ATOM 653 C C . GLY A 1 82 ? 12.274 -8.506 -8.577 1.00 97.56 82 GLY A C 1
ATOM 654 O O . GLY A 1 82 ? 11.435 -8.317 -7.699 1.00 97.56 82 GLY A O 1
ATOM 655 N N . ARG A 1 83 ? 12.296 -9.628 -9.308 1.00 97.94 83 ARG A N 1
ATOM 656 C CA . ARG A 1 83 ? 11.359 -10.746 -9.107 1.00 97.94 83 ARG A CA 1
ATOM 657 C C . ARG A 1 83 ? 11.524 -11.379 -7.727 1.00 97.94 83 ARG A C 1
ATOM 659 O O . ARG A 1 83 ? 10.531 -11.600 -7.040 1.00 97.94 83 ARG A O 1
ATOM 666 N N . SER A 1 84 ? 12.762 -11.602 -7.281 1.00 97.12 84 SER A N 1
ATOM 667 C CA . SER A 1 84 ? 13.023 -12.085 -5.920 1.00 97.12 84 SER A CA 1
ATOM 668 C C . SER A 1 84 ? 12.494 -11.112 -4.863 1.00 97.12 84 SER A C 1
ATOM 670 O O . SER A 1 84 ? 11.823 -11.533 -3.921 1.00 97.12 84 SER A O 1
ATOM 672 N N . ARG A 1 85 ? 12.698 -9.803 -5.048 1.00 97.12 85 ARG A N 1
ATOM 673 C CA . ARG A 1 85 ? 12.144 -8.788 -4.145 1.00 97.12 85 ARG A CA 1
ATOM 674 C C . ARG A 1 85 ? 10.617 -8.784 -4.131 1.00 97.12 85 ARG A C 1
ATOM 676 O O . ARG A 1 85 ? 10.034 -8.629 -3.062 1.00 97.12 85 ARG A O 1
ATOM 683 N N . ALA A 1 86 ? 9.971 -8.954 -5.281 1.00 98.06 86 ALA A N 1
ATOM 684 C CA . ALA A 1 86 ? 8.517 -9.052 -5.370 1.00 98.06 86 ALA A CA 1
ATOM 685 C C . ALA A 1 86 ? 7.977 -10.262 -4.582 1.00 98.06 86 ALA A C 1
ATOM 687 O O . ALA A 1 86 ? 6.981 -10.141 -3.872 1.00 98.06 86 ALA A O 1
ATOM 688 N N . ASN A 1 87 ? 8.678 -11.399 -4.621 1.00 97.88 87 ASN A N 1
ATOM 689 C CA . ASN A 1 87 ? 8.339 -12.562 -3.796 1.00 97.88 87 ASN A CA 1
ATOM 690 C C . ASN A 1 87 ? 8.543 -12.281 -2.297 1.00 97.88 87 ASN A C 1
ATOM 692 O O . ASN A 1 87 ? 7.661 -12.579 -1.497 1.00 97.88 87 ASN A O 1
ATOM 696 N N . ASN A 1 88 ? 9.644 -11.630 -1.907 1.00 97.06 88 ASN A N 1
ATOM 697 C CA . ASN A 1 88 ? 9.868 -11.238 -0.507 1.00 97.06 88 ASN A CA 1
ATOM 698 C C . ASN A 1 88 ? 8.796 -10.260 -0.004 1.00 97.06 88 ASN A C 1
ATOM 700 O O . ASN A 1 88 ? 8.385 -10.321 1.153 1.00 97.06 88 ASN A O 1
ATOM 704 N N . LEU A 1 89 ? 8.332 -9.354 -0.871 1.00 97.75 89 LEU A N 1
ATOM 705 C CA . LEU A 1 89 ? 7.228 -8.454 -0.561 1.00 97.75 89 LEU A CA 1
ATOM 706 C C . LEU A 1 89 ? 5.938 -9.238 -0.286 1.00 97.75 89 LEU A C 1
ATOM 708 O O . LEU A 1 89 ? 5.232 -8.915 0.669 1.00 97.75 89 LEU A O 1
ATOM 712 N N . ALA A 1 90 ? 5.647 -10.265 -1.088 1.00 98.06 90 ALA A N 1
ATOM 713 C CA . ALA A 1 90 ? 4.491 -11.127 -0.867 1.00 98.06 90 ALA A CA 1
ATOM 714 C C . ALA A 1 90 ? 4.581 -11.870 0.469 1.00 98.06 90 ALA A C 1
ATOM 716 O O . ALA A 1 90 ? 3.650 -11.805 1.266 1.00 98.06 90 ALA A O 1
ATOM 717 N N . GLU A 1 91 ? 5.733 -12.467 0.771 1.00 97.56 91 GLU A N 1
ATOM 718 C CA . GLU A 1 91 ? 5.984 -13.124 2.058 1.00 97.56 91 GLU A CA 1
ATOM 719 C C . GLU A 1 91 ? 5.797 -12.179 3.253 1.00 97.56 91 GLU A C 1
ATOM 721 O O . GLU A 1 91 ? 5.181 -12.536 4.257 1.00 97.56 91 GLU A O 1
ATOM 726 N N . MET A 1 92 ? 6.262 -10.935 3.130 1.00 96.94 92 MET A N 1
ATOM 727 C CA . MET A 1 92 ? 6.116 -9.923 4.176 1.00 96.94 92 MET A CA 1
ATOM 728 C C . MET A 1 92 ? 4.650 -9.516 4.419 1.00 96.94 92 MET A C 1
ATOM 730 O O . MET A 1 92 ? 4.290 -9.148 5.543 1.00 96.94 92 MET A O 1
ATOM 734 N N . LEU A 1 93 ? 3.809 -9.549 3.378 1.00 98.00 93 LEU A N 1
ATOM 735 C CA . LEU A 1 93 ? 2.451 -8.997 3.407 1.00 98.00 93 LEU A CA 1
ATOM 736 C C . LEU A 1 93 ? 1.324 -10.040 3.417 1.00 98.00 93 LEU A C 1
ATOM 738 O O . LEU A 1 93 ? 0.192 -9.668 3.726 1.00 98.00 93 LEU A O 1
ATOM 742 N N . LYS A 1 94 ? 1.594 -11.326 3.155 1.00 97.69 94 LYS A N 1
ATOM 743 C CA . LYS A 1 94 ? 0.552 -12.366 3.032 1.00 97.69 94 LYS A CA 1
ATOM 744 C C . LYS A 1 94 ? -0.359 -12.500 4.257 1.00 97.69 94 LYS A C 1
ATOM 746 O O . LYS A 1 94 ? -1.551 -12.724 4.120 1.00 97.69 94 LYS A O 1
ATOM 751 N N . ASN A 1 95 ? 0.171 -12.242 5.453 1.00 97.69 95 ASN A N 1
ATOM 752 C CA . ASN A 1 95 ? -0.581 -12.309 6.712 1.00 97.69 95 ASN A CA 1
ATOM 753 C C . ASN A 1 95 ? -1.032 -10.926 7.224 1.00 97.69 95 ASN A C 1
ATOM 755 O O . ASN A 1 95 ? -1.225 -10.741 8.425 1.00 97.69 95 ASN A O 1
ATOM 759 N N . LYS A 1 96 ? -1.121 -9.914 6.349 1.00 97.81 96 LYS A N 1
ATOM 760 C CA . LYS A 1 96 ? -1.528 -8.540 6.712 1.00 97.81 96 LYS A CA 1
ATOM 761 C C . LYS A 1 96 ? -2.977 -8.218 6.352 1.00 97.81 96 LYS A C 1
ATOM 763 O O . LYS A 1 96 ? -3.344 -7.047 6.374 1.00 97.81 96 LYS A O 1
ATOM 768 N N . ASN A 1 97 ? -3.789 -9.233 6.050 1.00 97.62 97 ASN A N 1
ATOM 769 C CA . ASN A 1 97 ? -5.198 -9.084 5.669 1.00 97.62 97 ASN A CA 1
ATOM 770 C C . ASN A 1 97 ? -5.384 -8.056 4.545 1.00 97.62 97 ASN A C 1
ATOM 772 O O . ASN A 1 97 ? -6.253 -7.196 4.625 1.00 97.62 97 ASN A O 1
ATOM 776 N N . ILE A 1 98 ? -4.501 -8.083 3.540 1.00 98.62 98 ILE A N 1
ATOM 777 C CA . ILE A 1 98 ? -4.657 -7.238 2.356 1.00 98.62 98 ILE A CA 1
ATOM 778 C C . ILE A 1 98 ? -5.909 -7.707 1.620 1.00 98.62 98 ILE A C 1
ATOM 780 O O . ILE A 1 98 ? -6.027 -8.884 1.300 1.00 98.62 98 ILE A O 1
ATOM 784 N N . GLU A 1 99 ? -6.819 -6.780 1.351 1.00 98.56 99 GLU A N 1
ATOM 785 C CA . GLU A 1 99 ? -8.088 -7.031 0.660 1.00 98.56 99 GLU A CA 1
ATOM 786 C C . GLU A 1 99 ? -8.103 -6.398 -0.734 1.00 98.56 99 GLU A C 1
ATOM 788 O O . GLU A 1 99 ? -8.832 -6.835 -1.623 1.00 98.56 99 GLU A O 1
ATOM 793 N N . ILE A 1 100 ? -7.287 -5.359 -0.944 1.00 98.69 100 ILE A N 1
ATOM 794 C CA . ILE A 1 100 ? -7.252 -4.602 -2.195 1.00 98.69 100 ILE A CA 1
ATOM 795 C C . ILE A 1 100 ? -5.806 -4.379 -2.626 1.00 98.69 100 ILE A C 1
ATOM 797 O O . ILE A 1 100 ? -4.958 -3.975 -1.829 1.00 98.69 100 ILE A O 1
ATOM 801 N N . ILE A 1 101 ? -5.525 -4.601 -3.910 1.00 98.88 101 ILE A N 1
ATOM 802 C CA . ILE A 1 101 ? -4.210 -4.360 -4.503 1.00 98.88 101 ILE A CA 1
ATOM 803 C C . ILE A 1 101 ? -4.360 -3.396 -5.675 1.00 98.88 101 ILE A C 1
ATOM 805 O O . ILE A 1 101 ? -5.074 -3.684 -6.634 1.00 98.88 101 ILE A O 1
ATOM 809 N N . TYR A 1 102 ? -3.646 -2.275 -5.611 1.00 98.88 102 TYR A N 1
ATOM 810 C CA . TYR A 1 102 ? -3.535 -1.293 -6.679 1.00 98.88 102 TYR A CA 1
ATOM 811 C C . TYR A 1 102 ? -2.134 -1.272 -7.283 1.00 98.88 102 TYR A C 1
ATOM 813 O O . TYR A 1 102 ? -1.126 -1.387 -6.583 1.00 98.88 102 TYR A O 1
ATOM 821 N N . SER A 1 103 ? -2.063 -1.059 -8.592 1.00 98.81 103 SER A N 1
ATOM 822 C CA . SER A 1 103 ? -0.804 -0.883 -9.312 1.00 98.81 103 SER A CA 1
ATOM 823 C C . SER A 1 103 ? -0.984 0.035 -10.515 1.00 98.81 103 SER A C 1
ATOM 825 O O . SER A 1 103 ? -2.049 0.063 -11.132 1.00 98.81 103 SER A O 1
ATOM 827 N N . THR A 1 104 ? 0.048 0.774 -10.910 1.00 98.62 104 THR A N 1
ATOM 828 C CA . THR A 1 104 ? 0.019 1.401 -12.240 1.00 98.62 104 THR A CA 1
ATOM 829 C C . THR A 1 104 ? 0.169 0.328 -13.325 1.00 98.62 104 THR A C 1
ATOM 831 O O . THR A 1 104 ? 0.652 -0.774 -13.069 1.00 98.62 104 THR A O 1
ATOM 834 N N . GLN A 1 105 ? -0.220 0.639 -14.560 1.00 97.81 105 GLN A N 1
ATOM 835 C CA . GLN A 1 105 ? -0.222 -0.318 -15.681 1.00 97.81 105 GLN A CA 1
ATOM 836 C C . GLN A 1 105 ? 1.170 -0.729 -16.209 1.00 97.81 105 GLN A C 1
ATOM 838 O O . GLN A 1 105 ? 1.269 -1.480 -17.177 1.00 97.81 105 GLN A O 1
ATOM 843 N N . TYR A 1 106 ? 2.264 -0.230 -15.624 1.00 97.81 106 TYR A N 1
ATOM 844 C CA . TYR A 1 106 ? 3.607 -0.598 -16.074 1.00 97.81 106 TYR A CA 1
ATOM 845 C C . TYR A 1 106 ? 3.949 -2.044 -15.677 1.00 97.81 106 TYR A C 1
ATOM 847 O O . TYR A 1 106 ? 3.606 -2.506 -14.592 1.00 97.81 106 TYR A O 1
ATOM 855 N N . ALA A 1 107 ? 4.699 -2.749 -16.525 1.00 98.00 107 ALA A N 1
ATOM 856 C CA . ALA A 1 107 ? 5.088 -4.142 -16.318 1.00 98.00 107 ALA A CA 1
ATOM 857 C C . ALA A 1 107 ? 5.786 -4.324 -14.965 1.00 98.00 107 ALA A C 1
ATOM 859 O O . ALA A 1 107 ? 5.360 -5.1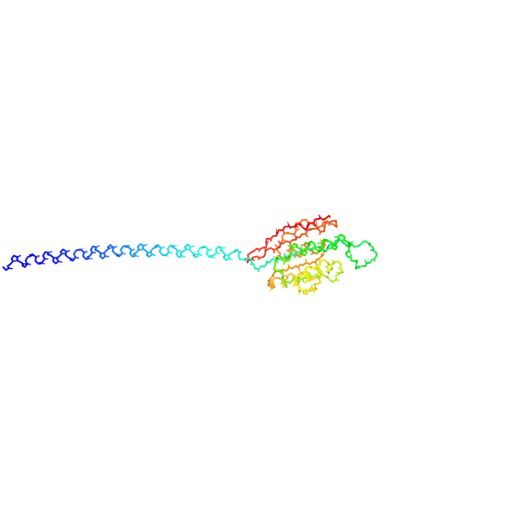34 -14.150 1.00 98.00 107 ALA A O 1
ATOM 860 N N . ARG A 1 108 ? 6.773 -3.474 -14.660 1.00 97.69 108 ARG A N 1
ATOM 861 C CA . ARG A 1 108 ? 7.490 -3.477 -13.374 1.00 97.69 108 ARG A CA 1
ATOM 862 C C . ARG A 1 108 ? 6.598 -3.319 -12.135 1.00 97.69 108 ARG A C 1
ATOM 864 O O . ARG A 1 108 ? 6.862 -3.967 -11.127 1.00 97.69 108 ARG A O 1
ATOM 871 N N . THR A 1 109 ? 5.563 -2.475 -12.164 1.00 98.56 109 THR A N 1
ATOM 872 C CA . THR A 1 109 ? 4.658 -2.293 -11.012 1.00 98.56 109 THR A CA 1
ATOM 873 C C . THR A 1 109 ? 3.699 -3.471 -10.901 1.00 98.56 109 THR A C 1
ATOM 875 O O . THR A 1 109 ? 3.546 -4.024 -9.815 1.00 98.56 109 THR A O 1
ATOM 878 N N . MET A 1 110 ? 3.125 -3.919 -12.022 1.00 98.75 110 MET A N 1
ATOM 879 C CA . MET A 1 110 ? 2.276 -5.113 -12.076 1.00 98.75 110 MET A CA 1
ATOM 880 C C . MET A 1 110 ? 3.023 -6.345 -11.559 1.00 98.75 110 MET A C 1
ATOM 882 O O . MET A 1 110 ? 2.580 -6.966 -10.604 1.00 98.75 110 MET A O 1
ATOM 886 N N . GLN A 1 111 ? 4.213 -6.630 -12.088 1.00 98.69 111 GLN A N 1
ATOM 887 C CA . GLN A 1 111 ? 5.044 -7.769 -11.685 1.00 98.69 111 GLN A CA 1
ATOM 888 C C . GLN A 1 111 ? 5.519 -7.697 -10.233 1.00 98.69 111 GLN A C 1
ATOM 890 O O . GLN A 1 111 ? 5.747 -8.737 -9.624 1.00 98.69 111 GLN A O 1
ATOM 895 N N . THR A 1 112 ? 5.653 -6.498 -9.660 1.00 98.69 112 THR A N 1
ATOM 896 C CA . THR A 1 112 ? 5.976 -6.357 -8.232 1.00 98.69 112 THR A CA 1
ATOM 897 C C . THR A 1 112 ? 4.781 -6.743 -7.352 1.00 98.69 112 THR A C 1
ATOM 899 O O . THR A 1 112 ? 4.971 -7.329 -6.292 1.00 98.69 112 THR A O 1
ATOM 902 N N . ALA A 1 113 ? 3.555 -6.437 -7.788 1.00 98.75 113 ALA A N 1
ATOM 903 C CA . ALA A 1 113 ? 2.324 -6.768 -7.069 1.00 98.75 113 ALA A CA 1
ATOM 904 C C . ALA A 1 113 ? 1.867 -8.226 -7.281 1.00 98.75 113 ALA A C 1
ATOM 906 O O . ALA A 1 113 ? 1.249 -8.813 -6.392 1.00 98.75 113 ALA A O 1
ATOM 907 N N . SER A 1 114 ? 2.170 -8.813 -8.447 1.00 98.81 114 SER A N 1
ATOM 908 C CA . SER A 1 114 ? 1.657 -10.119 -8.881 1.00 98.81 114 SER A CA 1
ATOM 909 C C . SER A 1 114 ? 1.873 -11.270 -7.895 1.00 98.81 114 SER A C 1
ATOM 911 O O . SER A 1 114 ? 0.926 -12.035 -7.717 1.00 98.81 114 SER A O 1
ATOM 913 N N . PRO A 1 115 ? 3.041 -11.434 -7.237 1.00 98.75 115 PRO A N 1
ATOM 914 C CA . PRO A 1 115 ? 3.231 -12.543 -6.306 1.00 98.75 115 PRO A CA 1
ATOM 915 C C . PRO A 1 115 ? 2.241 -12.514 -5.138 1.00 98.75 115 PRO A C 1
ATOM 917 O O . PRO A 1 115 ? 1.609 -13.529 -4.862 1.00 98.75 115 PRO A O 1
ATOM 920 N N . LEU A 1 116 ? 2.024 -11.346 -4.516 1.00 98.81 116 LEU A N 1
ATOM 921 C CA . LEU A 1 116 ? 1.058 -11.219 -3.419 1.00 98.81 116 LEU A CA 1
ATOM 922 C C . LEU A 1 116 ? -0.380 -11.382 -3.916 1.00 98.81 116 LEU A C 1
ATOM 924 O O . LEU A 1 116 ? -1.184 -12.038 -3.265 1.00 98.81 116 LEU A O 1
ATOM 928 N N . ALA A 1 117 ? -0.701 -10.802 -5.075 1.00 98.81 117 ALA A N 1
ATOM 929 C CA . ALA A 1 117 ? -2.023 -10.936 -5.678 1.00 98.81 117 ALA A CA 1
ATOM 930 C C . ALA A 1 117 ? -2.383 -12.407 -5.928 1.00 98.81 117 ALA A C 1
ATOM 932 O O . ALA A 1 117 ? -3.481 -12.841 -5.593 1.00 98.81 117 ALA A O 1
ATOM 933 N N . LYS A 1 118 ? -1.427 -13.190 -6.441 1.00 98.75 118 LYS A N 1
ATOM 934 C CA . LYS A 1 118 ? -1.582 -14.633 -6.636 1.00 98.75 118 LYS A CA 1
ATOM 935 C C . LYS A 1 118 ? -1.741 -15.377 -5.310 1.00 98.75 118 LYS A C 1
ATOM 937 O O . LYS A 1 118 ? -2.632 -16.211 -5.214 1.00 98.75 118 LYS A O 1
ATOM 942 N N . GLU A 1 119 ? -0.905 -15.070 -4.319 1.00 98.50 119 GLU A N 1
ATOM 943 C CA . GLU A 1 119 ? -0.944 -15.701 -2.992 1.00 98.50 119 GLU A CA 1
ATOM 944 C C . GLU A 1 119 ? -2.300 -15.503 -2.299 1.00 98.50 119 GLU A C 1
ATOM 946 O O . GLU A 1 119 ? -2.841 -16.429 -1.705 1.00 98.50 119 GLU A O 1
ATOM 951 N N . LEU A 1 120 ? -2.878 -14.305 -2.416 1.00 98.62 120 LEU A N 1
ATOM 952 C CA . LEU A 1 120 ? -4.149 -13.952 -1.780 1.00 98.62 120 LEU A CA 1
ATOM 953 C C . LEU A 1 120 ? -5.382 -14.216 -2.657 1.00 98.62 120 LEU A C 1
ATOM 955 O O . LEU A 1 120 ? -6.503 -13.980 -2.214 1.00 98.62 120 LEU A O 1
ATOM 959 N N . GLY A 1 121 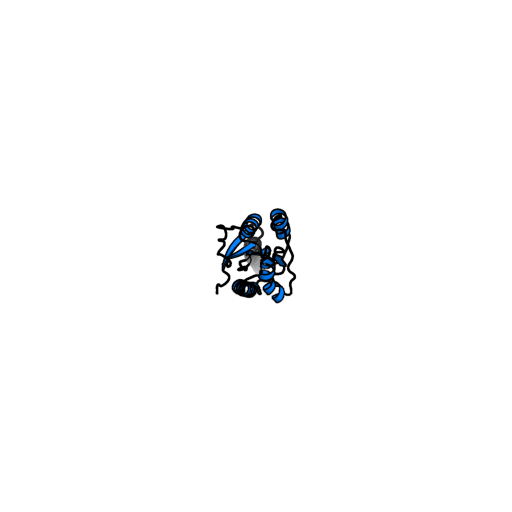? -5.203 -14.657 -3.906 1.00 98.62 121 GLY A N 1
ATOM 960 C CA . GLY A 1 121 ? -6.305 -14.818 -4.860 1.00 98.62 121 GLY A CA 1
ATOM 961 C C . GLY A 1 121 ? -7.006 -13.502 -5.232 1.00 98.62 121 GLY A C 1
ATOM 962 O O . GLY A 1 121 ? -8.189 -13.507 -5.563 1.00 98.62 121 GLY A O 1
ATOM 963 N N . LEU A 1 122 ? -6.295 -12.371 -5.170 1.00 98.69 122 LEU A N 1
ATOM 964 C CA . LEU A 1 122 ? -6.830 -11.036 -5.445 1.00 98.69 122 LEU A CA 1
ATOM 965 C C . LEU A 1 122 ? -6.475 -10.556 -6.854 1.00 98.69 122 LEU A C 1
ATOM 967 O O . LEU A 1 122 ? -5.397 -10.821 -7.382 1.00 98.69 122 LEU A O 1
ATOM 971 N N . THR A 1 123 ? -7.362 -9.761 -7.449 1.00 98.50 123 THR A N 1
ATOM 972 C CA . THR A 1 123 ? -7.081 -9.056 -8.705 1.00 98.50 123 THR A CA 1
ATOM 973 C C . THR A 1 123 ? -6.353 -7.741 -8.446 1.00 98.50 123 THR A C 1
ATOM 975 O O . THR A 1 123 ? -6.715 -6.999 -7.531 1.00 98.50 123 THR A O 1
ATOM 978 N N . ILE A 1 124 ? -5.390 -7.399 -9.303 1.00 98.81 124 ILE A N 1
ATOM 979 C CA . ILE A 1 124 ? -4.729 -6.091 -9.272 1.00 98.81 124 ILE A CA 1
ATOM 980 C C . ILE A 1 124 ? -5.609 -5.066 -9.992 1.00 98.81 124 ILE A C 1
ATOM 982 O O . ILE A 1 124 ? -5.917 -5.226 -11.171 1.00 98.81 124 ILE A O 1
ATOM 986 N N . GLN A 1 125 ? -5.979 -3.996 -9.295 1.00 98.62 125 GLN A N 1
ATOM 987 C CA . GLN A 1 125 ? -6.716 -2.867 -9.853 1.00 98.62 125 GLN A CA 1
ATOM 988 C C . GLN A 1 125 ? -5.747 -1.790 -10.347 1.00 98.62 125 GLN A C 1
ATOM 990 O O . GLN A 1 125 ? -4.785 -1.433 -9.661 1.00 98.62 125 GLN A O 1
ATOM 995 N N . ASN A 1 126 ? -5.995 -1.237 -11.533 1.00 98.50 126 ASN A N 1
ATOM 996 C CA . ASN A 1 126 ? -5.137 -0.187 -12.068 1.00 98.50 126 ASN A CA 1
ATOM 997 C C . ASN A 1 126 ? -5.535 1.211 -11.588 1.00 98.50 126 ASN A C 1
ATOM 999 O O . ASN A 1 126 ? -6.717 1.524 -11.481 1.00 98.50 126 ASN A O 1
ATOM 1003 N N . TYR A 1 127 ? -4.536 2.064 -11.351 1.00 98.56 127 TYR A N 1
ATOM 1004 C CA . TYR A 1 127 ? -4.731 3.494 -11.099 1.00 98.56 127 TYR A CA 1
ATOM 1005 C C . TYR A 1 127 ? -3.816 4.349 -11.988 1.00 98.56 127 TYR A C 1
ATOM 1007 O O . TYR A 1 127 ? -2.754 3.897 -12.431 1.00 98.56 127 TYR A O 1
ATOM 1015 N N . ASP A 1 128 ? -4.224 5.596 -12.247 1.00 98.00 128 ASP A N 1
ATOM 1016 C CA . ASP A 1 128 ? -3.427 6.559 -13.011 1.00 98.00 128 ASP A CA 1
ATOM 1017 C C . ASP A 1 128 ? -2.496 7.352 -12.071 1.00 98.00 128 ASP A C 1
ATOM 1019 O O . ASP A 1 128 ? -2.981 8.137 -11.247 1.00 98.00 128 ASP A O 1
ATOM 1023 N N . PRO A 1 129 ? -1.160 7.222 -12.196 1.00 96.88 129 PRO A N 1
ATOM 1024 C CA . PRO A 1 129 ? -0.214 7.975 -11.373 1.00 96.88 129 PRO A CA 1
ATOM 1025 C C . PRO A 1 129 ? -0.246 9.493 -11.613 1.00 96.88 129 PRO A C 1
ATOM 1027 O O . PRO A 1 129 ? 0.419 10.228 -10.888 1.00 96.88 129 PRO A O 1
ATOM 1030 N N . ARG A 1 130 ? -0.987 9.979 -12.617 1.00 97.31 130 ARG A N 1
ATOM 1031 C CA . ARG A 1 130 ? -1.200 11.410 -12.886 1.00 97.31 130 ARG A CA 1
ATOM 1032 C C . ARG A 1 130 ? -2.408 11.987 -12.143 1.00 97.31 130 ARG A C 1
ATOM 1034 O O . ARG A 1 130 ? -2.538 13.203 -12.066 1.00 97.31 130 ARG A O 1
ATOM 1041 N N . LYS A 1 131 ? -3.271 11.137 -11.575 1.00 97.88 131 LYS A N 1
ATOM 1042 C CA . LYS A 1 131 ? -4.514 11.522 -10.882 1.00 97.88 131 LYS A CA 1
ATOM 1043 C C . LYS A 1 131 ? -4.467 11.216 -9.381 1.00 97.88 131 LYS A C 1
ATOM 1045 O O . LYS A 1 131 ? -5.446 10.768 -8.795 1.00 97.88 131 LYS A O 1
ATOM 1050 N N . LEU A 1 132 ? -3.319 11.448 -8.737 1.00 98.12 132 LEU A N 1
ATOM 1051 C CA . LEU A 1 132 ? -3.103 11.030 -7.343 1.00 98.12 132 LEU A CA 1
ATOM 1052 C C . LEU A 1 132 ? -4.069 11.670 -6.341 1.00 98.12 132 LEU A C 1
ATOM 1054 O O . LEU A 1 132 ? -4.404 11.017 -5.361 1.00 98.12 132 LEU A O 1
ATOM 1058 N N . LYS A 1 133 ? -4.531 12.906 -6.576 1.00 97.75 133 LYS A N 1
ATOM 1059 C CA . LYS A 1 133 ? -5.502 13.570 -5.691 1.00 97.75 133 LYS A CA 1
ATOM 1060 C C . LYS A 1 133 ? -6.841 12.826 -5.680 1.00 97.75 133 LYS A C 1
ATOM 1062 O O . LYS A 1 133 ? -7.256 12.351 -4.630 1.00 97.75 133 LYS A O 1
ATOM 1067 N N . GLU A 1 134 ? -7.445 12.638 -6.851 1.00 97.75 134 GLU A N 1
ATOM 1068 C CA . GLU A 1 134 ? -8.678 11.852 -7.021 1.00 97.75 134 GLU A CA 1
ATOM 1069 C C . GLU A 1 134 ? -8.503 10.423 -6.481 1.00 97.75 134 GLU A C 1
ATOM 1071 O O . GLU A 1 134 ? -9.347 9.902 -5.753 1.00 97.75 134 GLU A O 1
ATOM 1076 N N . PHE A 1 135 ? -7.353 9.801 -6.765 1.00 98.44 135 PHE A N 1
ATOM 1077 C CA . PHE A 1 135 ? -7.054 8.468 -6.258 1.00 98.44 135 PHE A CA 1
ATOM 1078 C C . PHE A 1 135 ? -6.981 8.434 -4.723 1.00 98.44 135 PHE A C 1
ATOM 1080 O O . PHE A 1 135 ? -7.586 7.554 -4.115 1.00 98.44 135 PHE A O 1
ATOM 1087 N N . SER A 1 136 ? -6.322 9.405 -4.080 1.00 98.00 136 SER A N 1
ATOM 1088 C CA . SER A 1 136 ? -6.247 9.496 -2.614 1.00 98.00 136 SER A CA 1
ATOM 1089 C C . SER A 1 136 ? -7.621 9.657 -1.958 1.00 98.00 136 SER A C 1
ATOM 1091 O O . SER A 1 136 ? -7.913 8.959 -0.990 1.00 98.00 136 SER A O 1
ATOM 1093 N N . GLU A 1 137 ? -8.504 10.473 -2.536 1.00 96.31 137 GLU A N 1
ATOM 1094 C CA . GLU A 1 137 ? -9.886 10.639 -2.068 1.00 96.31 137 GLU A CA 1
ATOM 1095 C C . GLU A 1 137 ? -10.660 9.317 -2.161 1.00 96.31 137 GLU A C 1
ATOM 1097 O O . GLU A 1 137 ? -11.330 8.910 -1.208 1.00 96.31 137 GLU A O 1
ATOM 1102 N N . SER A 1 138 ? -10.493 8.582 -3.267 1.00 96.56 138 SER A N 1
ATOM 1103 C CA . SER A 1 138 ? -11.109 7.261 -3.426 1.00 96.56 138 SER A CA 1
ATOM 1104 C C . SER A 1 138 ? -10.605 6.251 -2.388 1.00 96.56 138 SER A C 1
ATOM 1106 O O . SER A 1 138 ? -11.395 5.472 -1.854 1.00 96.56 138 SER A O 1
ATOM 1108 N N . LEU A 1 139 ? -9.310 6.289 -2.050 1.00 96.62 139 LEU A N 1
ATOM 1109 C CA . LEU A 1 139 ? -8.701 5.397 -1.064 1.00 96.62 139 LEU A CA 1
ATOM 1110 C C . LEU A 1 139 ? -9.222 5.674 0.341 1.00 96.62 139 LEU A C 1
ATOM 1112 O O . LEU A 1 139 ? -9.418 4.722 1.093 1.00 96.62 139 LEU A O 1
ATOM 1116 N N . ILE A 1 140 ? -9.488 6.936 0.698 1.00 91.50 140 ILE A N 1
ATOM 1117 C CA . ILE A 1 140 ? -10.064 7.313 1.999 1.00 91.50 140 ILE A CA 1
ATOM 1118 C C . ILE A 1 140 ? -11.439 6.662 2.197 1.00 91.50 140 ILE A C 1
ATOM 1120 O O . ILE A 1 140 ? -11.706 6.155 3.284 1.00 91.50 140 ILE A O 1
ATOM 1124 N N . ALA A 1 141 ? -12.255 6.561 1.146 1.00 90.06 141 ALA A N 1
ATOM 1125 C CA . ALA A 1 141 ? -13.575 5.931 1.211 1.00 90.06 141 ALA A CA 1
ATOM 1126 C C . ALA A 1 141 ? -13.550 4.387 1.248 1.00 90.06 141 ALA A C 1
ATOM 1128 O O . ALA A 1 141 ? -14.553 3.764 1.600 1.00 90.06 141 ALA A O 1
ATOM 1129 N N . LYS A 1 142 ? -12.437 3.740 0.871 1.00 93.75 142 LYS A N 1
ATOM 1130 C CA . LYS A 1 142 ? -12.321 2.269 0.882 1.00 93.75 142 LYS A CA 1
ATOM 1131 C C . LYS A 1 142 ? -12.114 1.713 2.289 1.00 93.75 142 LYS A C 1
ATOM 1133 O O . LYS A 1 142 ? -11.455 2.331 3.120 1.00 93.75 142 LYS A O 1
ATOM 1138 N N . GLN A 1 143 ? -12.640 0.520 2.531 1.00 92.69 143 GLN A N 1
ATOM 1139 C CA . GLN A 1 143 ? -12.366 -0.271 3.731 1.00 92.69 143 GLN A CA 1
ATOM 1140 C C . GLN A 1 143 ? -11.365 -1.386 3.403 1.00 92.69 143 GLN A C 1
ATOM 1142 O O . GLN A 1 143 ? -11.091 -1.639 2.227 1.00 92.69 143 GLN A O 1
ATOM 1147 N N . GLY A 1 144 ? -10.832 -2.024 4.443 1.00 94.56 144 GLY A N 1
ATOM 1148 C CA . GLY A 1 144 ? -9.858 -3.104 4.318 1.00 94.56 144 GLY A CA 1
ATOM 1149 C C . GLY A 1 144 ? -8.428 -2.613 4.104 1.00 94.56 144 GLY A C 1
ATOM 1150 O O . GLY A 1 144 ? -8.186 -1.444 3.780 1.00 94.56 144 GLY A O 1
ATOM 1151 N N . ASN A 1 145 ? -7.457 -3.505 4.314 1.00 98.38 145 ASN A N 1
ATOM 1152 C CA . ASN A 1 145 ? -6.053 -3.155 4.114 1.00 98.38 145 ASN A CA 1
ATOM 1153 C C . ASN A 1 145 ? -5.691 -3.188 2.630 1.00 98.38 145 ASN A C 1
ATOM 1155 O O . ASN A 1 145 ? -6.136 -4.052 1.869 1.00 98.38 145 ASN A O 1
ATOM 1159 N N . ILE A 1 146 ? -4.852 -2.242 2.220 1.00 98.75 146 ILE A N 1
ATOM 1160 C CA . ILE A 1 146 ? -4.589 -1.970 0.807 1.00 98.75 146 ILE A CA 1
ATOM 1161 C C . ILE A 1 146 ? -3.090 -2.060 0.539 1.00 98.75 146 ILE A C 1
ATOM 1163 O O . ILE A 1 146 ? -2.298 -1.469 1.268 1.00 98.75 146 ILE A O 1
ATOM 1167 N N . LEU A 1 147 ? -2.697 -2.745 -0.533 1.00 98.88 147 LEU A N 1
ATOM 1168 C CA . LEU A 1 147 ? -1.368 -2.615 -1.132 1.00 98.88 147 LEU A CA 1
ATOM 1169 C C . LEU A 1 147 ? -1.446 -1.685 -2.347 1.00 98.88 147 LEU A C 1
ATOM 1171 O O . LEU A 1 147 ? -2.297 -1.863 -3.211 1.00 98.88 147 LEU A O 1
ATOM 1175 N N . ILE A 1 148 ? -0.519 -0.736 -2.456 1.00 98.88 148 ILE A N 1
ATOM 1176 C CA . ILE A 1 148 ? -0.363 0.150 -3.610 1.00 98.88 148 ILE A CA 1
ATOM 1177 C C . ILE A 1 148 ? 1.077 0.080 -4.113 1.00 98.88 148 ILE A C 1
ATOM 1179 O O . ILE A 1 148 ? 2.023 0.389 -3.385 1.00 98.88 148 ILE A O 1
ATOM 1183 N N . VAL A 1 149 ? 1.245 -0.282 -5.384 1.00 98.81 149 VAL A N 1
ATOM 1184 C CA . VAL A 1 149 ? 2.550 -0.349 -6.048 1.00 98.81 149 VAL A CA 1
ATOM 1185 C C . VAL A 1 149 ? 2.674 0.742 -7.112 1.00 98.81 149 VAL A C 1
ATOM 1187 O O . VAL A 1 149 ? 1.950 0.760 -8.106 1.00 98.81 149 VAL A O 1
ATOM 1190 N N . GLY A 1 150 ? 3.635 1.644 -6.909 1.00 98.38 150 GLY A N 1
ATOM 1191 C CA . GLY A 1 150 ? 3.858 2.828 -7.737 1.00 98.38 150 GLY A CA 1
ATOM 1192 C C . GLY A 1 150 ? 5.325 3.062 -8.105 1.00 98.38 150 GLY A C 1
ATOM 1193 O O . GLY A 1 150 ? 6.068 2.142 -8.462 1.00 98.38 150 GLY A O 1
ATOM 1194 N N . HIS A 1 151 ? 5.757 4.322 -8.043 1.00 97.88 151 HIS A N 1
ATOM 1195 C CA . HIS A 1 151 ? 7.051 4.795 -8.547 1.00 97.88 151 HIS A CA 1
ATOM 1196 C C . HIS A 1 151 ? 7.799 5.636 -7.503 1.00 97.88 151 HIS A C 1
ATOM 1198 O O . HIS A 1 151 ? 7.190 6.153 -6.569 1.00 97.88 151 HIS A O 1
ATOM 1204 N N . SER A 1 152 ? 9.115 5.809 -7.678 1.00 96.94 152 SER A N 1
ATOM 1205 C CA . SER A 1 152 ? 9.976 6.576 -6.759 1.00 96.94 152 SER A CA 1
ATOM 1206 C C . SER A 1 152 ? 9.486 8.009 -6.538 1.00 96.94 152 SER A C 1
ATOM 1208 O O . SER A 1 152 ? 9.598 8.533 -5.434 1.00 96.94 152 SER A O 1
ATOM 1210 N N . ASN A 1 153 ? 8.914 8.626 -7.573 1.00 95.44 153 ASN A N 1
ATOM 1211 C CA . ASN A 1 153 ? 8.421 9.999 -7.548 1.00 95.44 153 ASN A CA 1
ATOM 1212 C C . ASN A 1 153 ? 6.953 10.127 -7.110 1.00 95.44 153 ASN A C 1
ATOM 1214 O O . ASN A 1 153 ? 6.613 11.106 -6.459 1.00 95.44 153 ASN A O 1
ATOM 1218 N N . THR A 1 154 ? 6.081 9.170 -7.446 1.00 97.56 154 THR A N 1
ATOM 1219 C CA . THR A 1 154 ? 4.634 9.278 -7.172 1.00 97.56 154 THR A CA 1
ATOM 1220 C C . THR A 1 154 ? 4.226 8.657 -5.843 1.00 97.56 154 THR A C 1
ATOM 1222 O O . THR A 1 154 ? 3.257 9.101 -5.237 1.00 97.56 154 THR A O 1
ATOM 1225 N N . THR A 1 155 ? 4.939 7.626 -5.380 1.00 98.12 155 THR A N 1
ATOM 1226 C CA . THR A 1 155 ? 4.621 6.950 -4.116 1.00 98.12 155 THR A CA 1
ATOM 1227 C C . THR A 1 155 ? 4.762 7.899 -2.914 1.00 98.12 155 THR A C 1
ATOM 1229 O O . THR A 1 155 ? 3.803 7.991 -2.151 1.00 98.12 155 THR A O 1
ATOM 1232 N N . PRO A 1 156 ? 5.855 8.680 -2.762 1.00 97.88 156 PRO A N 1
ATOM 1233 C CA . PRO A 1 156 ? 5.965 9.677 -1.690 1.00 97.88 156 PRO A CA 1
ATOM 1234 C C . PRO A 1 156 ? 4.867 10.747 -1.737 1.00 97.88 156 PRO A C 1
ATOM 1236 O O . PRO A 1 156 ? 4.318 11.114 -0.703 1.00 97.88 156 PRO A O 1
ATOM 1239 N N . THR A 1 157 ? 4.495 11.219 -2.931 1.00 98.12 157 THR A N 1
ATOM 1240 C CA . THR A 1 157 ? 3.398 12.188 -3.090 1.00 98.12 157 THR A CA 1
ATOM 1241 C C . THR A 1 157 ? 2.060 11.604 -2.647 1.00 98.12 157 THR A C 1
ATOM 1243 O O . THR A 1 157 ? 1.291 12.285 -1.976 1.00 98.12 157 THR A O 1
ATOM 1246 N N . LEU A 1 158 ? 1.779 10.338 -2.973 1.00 98.56 158 LEU A N 1
ATOM 1247 C CA . LEU A 1 158 ? 0.555 9.680 -2.521 1.00 98.56 158 LEU A CA 1
ATOM 1248 C C . LEU A 1 158 ? 0.532 9.489 -0.997 1.00 98.56 158 LEU A C 1
ATOM 1250 O O . LEU A 1 158 ? -0.516 9.678 -0.392 1.00 98.56 158 LEU A O 1
ATOM 1254 N N . VAL A 1 159 ? 1.676 9.188 -0.369 1.00 98.44 159 VAL A N 1
ATOM 1255 C CA . VAL A 1 159 ? 1.794 9.143 1.101 1.00 98.44 159 VAL A CA 1
ATOM 1256 C C . VAL A 1 159 ? 1.387 10.484 1.721 1.00 98.44 159 VAL A C 1
ATOM 1258 O O . VAL A 1 159 ? 0.577 10.495 2.641 1.00 98.44 159 VAL A O 1
ATOM 1261 N N . GLN A 1 160 ? 1.884 11.602 1.182 1.00 98.00 160 GLN A N 1
ATOM 1262 C CA . GLN A 1 160 ? 1.537 12.948 1.663 1.00 98.00 160 GLN A CA 1
ATOM 1263 C C . GLN A 1 160 ? 0.056 13.281 1.461 1.00 98.00 160 GLN A C 1
ATOM 1265 O O . GLN A 1 160 ? -0.577 13.825 2.360 1.00 98.00 160 GLN A O 1
ATOM 1270 N N . LEU A 1 161 ? -0.514 12.935 0.301 1.00 97.81 161 LEU A N 1
ATOM 1271 C CA . LEU A 1 161 ? -1.938 13.157 0.015 1.00 97.81 161 LEU A CA 1
ATOM 1272 C C . LEU A 1 161 ? -2.859 12.361 0.946 1.00 97.81 161 LEU A C 1
ATOM 1274 O O . LEU A 1 161 ? -3.967 12.800 1.233 1.00 97.81 161 LEU A O 1
ATOM 1278 N N . LEU A 1 162 ? -2.392 11.213 1.438 1.00 97.06 162 LEU A N 1
ATOM 1279 C CA . LEU A 1 162 ? -3.084 10.409 2.442 1.00 97.06 162 LEU A CA 1
ATOM 1280 C C . LEU A 1 162 ? -2.827 10.895 3.880 1.00 97.06 162 LEU A C 1
ATOM 1282 O O . LEU A 1 162 ? -3.232 10.214 4.812 1.00 97.06 162 LEU A O 1
ATOM 1286 N N . GLY A 1 163 ? -2.151 12.032 4.077 1.00 96.50 163 GLY A N 1
ATOM 1287 C CA . GLY A 1 163 ? -1.846 12.597 5.398 1.00 96.50 163 GLY A CA 1
ATOM 1288 C C . GLY A 1 163 ? -0.630 11.980 6.096 1.00 96.50 163 GLY A C 1
ATOM 1289 O O . GLY A 1 163 ? -0.352 12.315 7.243 1.00 96.50 163 GLY A O 1
ATOM 1290 N N . GLY A 1 164 ? 0.105 11.091 5.425 1.00 97.06 164 GLY A N 1
ATOM 1291 C CA . GLY A 1 164 ? 1.295 10.447 5.970 1.00 97.06 164 GLY A CA 1
ATOM 1292 C C . GLY A 1 164 ? 2.580 11.263 5.795 1.00 97.06 164 GLY A C 1
ATOM 1293 O O . GLY A 1 164 ? 2.690 12.155 4.951 1.00 97.06 164 GLY A O 1
ATOM 1294 N N . ASN A 1 165 ? 3.612 10.896 6.555 1.00 96.94 165 ASN A N 1
ATOM 1295 C CA . ASN A 1 165 ? 4.948 11.471 6.435 1.00 96.94 165 ASN A CA 1
ATOM 1296 C C . ASN A 1 165 ? 5.794 10.668 5.435 1.00 96.94 165 ASN A C 1
ATOM 1298 O O . ASN A 1 165 ? 6.273 9.575 5.730 1.00 96.94 165 ASN A O 1
ATOM 1302 N N . ALA A 1 166 ? 6.018 11.228 4.247 1.00 94.75 166 ALA A N 1
ATOM 1303 C CA . ALA A 1 166 ? 6.792 10.559 3.204 1.00 94.75 166 ALA A CA 1
ATOM 1304 C C . ALA A 1 166 ? 8.313 10.517 3.453 1.00 94.75 166 ALA A C 1
ATOM 1306 O O . ALA A 1 166 ? 9.011 9.751 2.775 1.00 94.75 166 ALA A O 1
ATOM 1307 N N . GLY A 1 167 ? 8.818 11.312 4.402 1.00 93.94 167 GLY A N 1
ATOM 1308 C CA . GLY A 1 167 ? 10.246 11.509 4.628 1.00 93.94 167 GLY A CA 1
ATOM 1309 C C 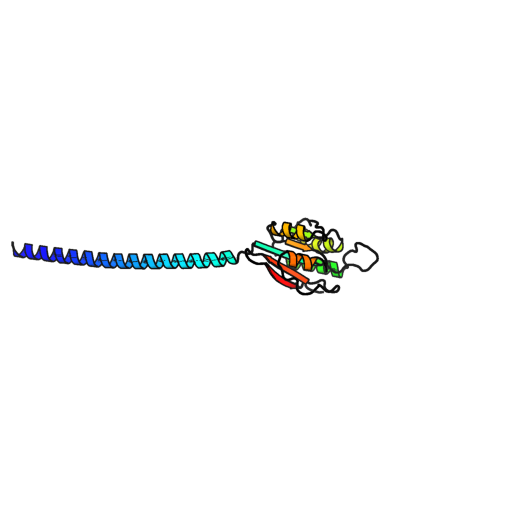. GLY A 1 167 ? 10.968 12.029 3.382 1.00 93.94 167 GLY A C 1
ATOM 1310 O O . GLY A 1 167 ? 10.392 12.733 2.547 1.00 93.94 167 GLY A O 1
ATOM 1311 N N . ASP A 1 168 ? 12.237 11.653 3.247 1.00 92.56 168 ASP A N 1
ATOM 1312 C CA . ASP A 1 168 ? 13.054 12.031 2.098 1.00 92.56 168 ASP A CA 1
ATOM 1313 C C . ASP A 1 168 ? 12.604 11.348 0.804 1.00 92.56 168 ASP A C 1
ATOM 1315 O O . ASP A 1 168 ? 12.045 10.244 0.802 1.00 92.56 168 ASP A O 1
ATOM 1319 N N . LYS A 1 169 ? 12.943 11.974 -0.329 1.00 91.19 169 LYS A N 1
ATOM 1320 C CA . LYS A 1 169 ? 12.759 11.379 -1.658 1.00 91.19 169 LYS A CA 1
ATOM 1321 C C . LYS A 1 169 ? 13.411 9.994 -1.719 1.00 91.19 169 LYS A C 1
ATOM 1323 O O . LYS A 1 169 ? 14.516 9.788 -1.221 1.00 91.19 169 LYS A O 1
ATOM 1328 N N . ILE A 1 170 ? 12.730 9.052 -2.366 1.00 90.75 170 ILE A N 1
ATOM 1329 C CA . ILE A 1 170 ? 13.263 7.705 -2.591 1.00 90.75 170 ILE A CA 1
ATOM 1330 C C . ILE A 1 170 ? 14.435 7.815 -3.567 1.00 90.75 170 ILE A C 1
ATOM 1332 O O . ILE A 1 170 ? 14.274 8.351 -4.665 1.00 90.75 170 ILE A O 1
ATOM 1336 N N . ASN A 1 171 ? 15.605 7.303 -3.183 1.00 92.31 171 ASN A N 1
ATOM 1337 C CA . ASN A 1 171 ? 16.748 7.258 -4.091 1.00 92.31 171 ASN A CA 1
ATOM 1338 C C . ASN A 1 171 ? 16.459 6.285 -5.249 1.00 92.31 171 ASN A C 1
ATOM 1340 O O . ASN A 1 171 ? 15.844 5.239 -5.055 1.00 92.31 171 ASN A O 1
ATOM 1344 N N . GLU A 1 172 ? 16.943 6.566 -6.457 1.00 87.69 172 GLU A N 1
ATOM 1345 C CA . GLU A 1 172 ? 16.753 5.663 -7.596 1.00 87.69 172 GLU A CA 1
ATOM 1346 C C . GLU A 1 172 ? 17.357 4.262 -7.384 1.00 87.69 172 GLU A C 1
ATOM 1348 O O . GLU A 1 172 ? 16.840 3.296 -7.951 1.00 87.69 172 GLU A O 1
ATOM 1353 N N . SER A 1 173 ? 18.363 4.106 -6.519 1.00 90.62 173 SER A N 1
ATOM 1354 C CA . SER A 1 173 ? 18.905 2.800 -6.112 1.00 90.62 173 SER A CA 1
ATOM 1355 C C . SER A 1 173 ? 18.114 2.103 -4.993 1.00 90.62 173 SER A C 1
ATOM 1357 O O . SER A 1 173 ? 18.373 0.938 -4.695 1.00 90.62 173 SER A O 1
ATOM 1359 N N . GLU A 1 174 ? 17.135 2.775 -4.384 1.00 93.12 174 GLU A N 1
ATOM 1360 C CA . GLU A 1 174 ? 16.367 2.271 -3.246 1.00 93.12 174 GLU A CA 1
ATOM 1361 C C . GLU A 1 174 ? 15.069 1.581 -3.692 1.00 93.12 174 GLU A C 1
ATOM 1363 O O . GLU A 1 174 ? 14.104 2.225 -4.108 1.00 93.12 174 GLU A O 1
ATOM 1368 N N . TYR A 1 175 ? 15.026 0.255 -3.558 1.00 94.88 175 TYR A N 1
ATOM 1369 C CA . TYR A 1 175 ? 13.878 -0.578 -3.951 1.00 94.88 175 TYR A CA 1
ATOM 1370 C C . TYR A 1 175 ? 13.175 -1.259 -2.773 1.00 94.88 175 TYR A C 1
ATOM 1372 O O . TYR A 1 175 ? 12.154 -1.913 -2.955 1.00 94.88 175 TYR A O 1
ATOM 1380 N N . ASN A 1 176 ? 13.714 -1.132 -1.559 1.00 92.56 176 ASN A N 1
ATOM 1381 C CA . ASN A 1 176 ? 13.259 -1.893 -0.399 1.00 92.56 176 ASN A CA 1
ATOM 1382 C C . ASN A 1 176 ? 12.354 -1.118 0.568 1.00 92.56 176 ASN A C 1
ATOM 1384 O O . ASN A 1 176 ? 11.962 -1.665 1.597 1.00 92.56 176 ASN A O 1
ATOM 1388 N N . ARG A 1 177 ? 12.041 0.149 0.282 1.00 96.06 177 ARG A N 1
ATOM 1389 C CA . ARG A 1 177 ? 11.209 0.975 1.161 1.00 96.06 177 ARG A CA 1
ATOM 1390 C C . ARG A 1 177 ? 9.741 0.578 1.053 1.00 96.06 177 ARG A C 1
ATOM 1392 O O . ARG A 1 177 ? 9.184 0.550 -0.044 1.00 96.06 177 ARG A O 1
ATOM 1399 N N . VAL A 1 178 ? 9.120 0.345 2.203 1.00 97.81 178 VAL A N 1
ATOM 1400 C CA . VAL A 1 178 ? 7.684 0.098 2.328 1.00 97.81 178 VAL A CA 1
ATOM 1401 C C . VAL A 1 178 ? 7.108 1.105 3.311 1.00 97.81 178 VAL A C 1
ATOM 1403 O O . VAL A 1 178 ? 7.473 1.108 4.484 1.00 97.81 178 VAL A O 1
ATOM 1406 N N . TYR A 1 179 ? 6.208 1.960 2.836 1.00 98.44 179 TYR A N 1
ATOM 1407 C CA . TYR A 1 179 ? 5.420 2.830 3.701 1.00 98.44 179 TYR A CA 1
ATOM 1408 C C . TYR A 1 179 ? 4.244 2.033 4.249 1.00 98.44 179 TYR A C 1
ATOM 1410 O O . TYR A 1 179 ? 3.495 1.455 3.466 1.00 98.44 179 TYR A O 1
ATOM 1418 N N . LYS A 1 180 ? 4.066 2.018 5.566 1.00 98.31 180 LYS A N 1
ATOM 1419 C CA . LYS A 1 180 ? 2.875 1.490 6.232 1.00 98.31 180 LYS A CA 1
ATOM 1420 C C . LYS A 1 180 ? 2.142 2.663 6.873 1.00 98.31 180 LYS A C 1
ATOM 1422 O O . LYS A 1 180 ? 2.613 3.225 7.857 1.00 98.31 180 LYS A O 1
ATOM 1427 N N . LEU A 1 181 ? 1.014 3.043 6.285 1.00 98.00 181 LEU A N 1
ATOM 1428 C CA . LEU A 1 181 ? 0.140 4.097 6.788 1.00 98.00 181 LEU A CA 1
ATOM 1429 C C . LEU A 1 181 ? -0.959 3.441 7.609 1.00 98.00 181 LEU A C 1
ATOM 1431 O O . LEU A 1 181 ? -1.781 2.707 7.063 1.00 98.00 181 LEU A O 1
ATOM 1435 N N . ILE A 1 182 ? -0.953 3.699 8.908 1.00 96.62 182 ILE A N 1
ATOM 1436 C CA . ILE A 1 182 ? -1.999 3.277 9.831 1.00 96.62 182 ILE A CA 1
ATOM 1437 C C . ILE A 1 182 ? -2.976 4.442 9.927 1.00 96.62 182 ILE A C 1
ATOM 1439 O O . ILE A 1 182 ? -2.615 5.511 10.415 1.00 96.62 182 ILE A O 1
ATOM 1443 N N . ILE A 1 183 ? -4.187 4.240 9.415 1.00 94.06 183 ILE A N 1
ATOM 1444 C CA . ILE A 1 183 ? -5.238 5.256 9.404 1.00 94.06 183 ILE A CA 1
ATOM 1445 C C . ILE A 1 183 ? -6.195 4.943 10.550 1.00 94.06 183 ILE A C 1
ATOM 1447 O O . ILE A 1 183 ? -6.810 3.870 10.568 1.00 94.06 183 ILE A O 1
ATOM 1451 N N . ASN A 1 184 ? -6.313 5.872 11.493 1.00 89.62 184 ASN A N 1
ATOM 1452 C CA . ASN A 1 184 ? -7.325 5.856 12.547 1.00 89.62 184 ASN A CA 1
ATOM 1453 C C . ASN A 1 184 ? -8.311 7.027 12.332 1.00 89.62 184 ASN A C 1
ATOM 1455 O O . ASN A 1 184 ? -8.293 7.670 11.281 1.00 89.62 184 ASN A O 1
ATOM 1459 N N . GLU A 1 185 ? -9.232 7.257 13.268 1.00 83.12 185 GLU A N 1
ATOM 1460 C CA . GLU A 1 185 ? -10.284 8.277 13.117 1.00 83.12 185 GLU A CA 1
ATOM 1461 C C . GLU A 1 185 ? -9.763 9.724 13.139 1.00 83.12 185 GLU A C 1
ATOM 1463 O O . GLU A 1 185 ? -10.435 10.619 12.627 1.00 83.12 185 GLU A O 1
ATOM 1468 N N . THR A 1 186 ? -8.580 9.971 13.706 1.00 83.81 186 THR A N 1
ATOM 1469 C CA . THR A 1 186 ? -8.084 11.326 14.002 1.00 83.81 186 THR A CA 1
ATOM 1470 C C . THR A 1 186 ? -6.766 11.668 13.311 1.00 83.81 186 THR A C 1
ATOM 1472 O O . THR A 1 186 ? -6.473 12.845 13.104 1.00 83.81 186 THR A O 1
ATOM 1475 N N . GLU A 1 187 ? -5.972 10.671 12.932 1.00 90.12 187 GLU A N 1
ATOM 1476 C CA . GLU A 1 187 ? -4.622 10.836 12.411 1.00 90.12 187 GLU A CA 1
ATOM 1477 C C . GLU A 1 187 ? -4.202 9.710 11.449 1.00 90.12 187 GLU A C 1
ATOM 1479 O O . GLU A 1 187 ? -4.830 8.653 11.309 1.00 90.12 187 GLU A O 1
ATOM 1484 N N . VAL A 1 188 ? -3.077 9.954 10.774 1.00 95.19 188 VAL A N 1
ATOM 1485 C CA . VAL A 1 188 ? -2.405 8.977 9.918 1.00 95.19 188 VAL A CA 1
ATOM 1486 C C . VAL A 1 188 ? -0.967 8.824 10.384 1.00 95.19 188 VAL A C 1
ATOM 1488 O O . VAL A 1 188 ? -0.132 9.711 10.208 1.00 95.19 188 VAL A O 1
ATOM 1491 N N . VAL A 1 189 ? -0.660 7.660 10.949 1.00 95.75 189 VAL A N 1
ATOM 1492 C CA . VAL A 1 189 ? 0.688 7.328 11.415 1.00 95.75 189 VAL A CA 1
ATOM 1493 C C . VAL A 1 189 ? 1.442 6.630 10.292 1.00 95.75 189 VAL A C 1
ATOM 1495 O O . VAL A 1 189 ? 0.950 5.673 9.696 1.00 95.75 189 VAL A O 1
ATOM 1498 N N . THR A 1 190 ? 2.651 7.104 9.986 1.00 97.44 190 THR A N 1
ATOM 1499 C CA . THR A 1 190 ? 3.514 6.487 8.970 1.00 97.44 190 THR A CA 1
ATOM 1500 C C . THR A 1 190 ? 4.671 5.737 9.612 1.00 97.44 190 THR A C 1
ATOM 1502 O O . THR A 1 190 ? 5.521 6.336 10.263 1.00 97.44 190 THR A O 1
ATOM 1505 N N . GLU A 1 191 ? 4.743 4.434 9.355 1.00 96.69 191 GLU A N 1
ATOM 1506 C CA . GLU A 1 191 ? 5.892 3.591 9.676 1.00 96.69 191 GLU A CA 1
ATOM 1507 C C . GLU A 1 191 ? 6.675 3.266 8.397 1.00 96.69 191 GLU A C 1
ATOM 1509 O O . GLU A 1 191 ? 6.104 2.862 7.379 1.00 96.69 191 GLU A O 1
ATOM 1514 N N . LEU A 1 192 ? 8.001 3.411 8.449 1.00 95.06 192 LEU A N 1
ATOM 1515 C CA . LEU A 1 192 ? 8.891 2.984 7.372 1.00 95.06 192 LEU A CA 1
ATOM 1516 C C . LEU A 1 192 ? 9.423 1.583 7.655 1.00 95.06 192 LEU A C 1
ATOM 1518 O O . LEU A 1 192 ? 10.214 1.375 8.573 1.00 95.06 192 LEU A O 1
ATOM 1522 N N . LEU A 1 193 ? 9.024 0.633 6.818 1.00 94.38 193 LEU A N 1
ATOM 1523 C CA . LEU A 1 193 ? 9.515 -0.738 6.838 1.00 94.38 193 LEU A CA 1
ATOM 1524 C C . LEU A 1 193 ? 10.537 -0.953 5.713 1.00 94.38 193 LEU A C 1
ATOM 1526 O O . LEU A 1 193 ? 10.588 -0.213 4.722 1.00 94.38 193 LEU A O 1
ATOM 1530 N N . ARG A 1 194 ? 11.351 -2.001 5.858 1.00 89.75 194 ARG A N 1
ATOM 1531 C CA . ARG A 1 194 ? 12.318 -2.438 4.847 1.00 89.75 194 ARG A CA 1
ATOM 1532 C C . ARG A 1 194 ? 11.993 -3.860 4.419 1.00 89.75 194 ARG A C 1
ATOM 1534 O O . ARG A 1 194 ? 12.016 -4.762 5.250 1.00 89.75 194 ARG A O 1
ATOM 1541 N N . SER A 1 195 ? 11.722 -4.067 3.131 1.00 80.38 195 SER A N 1
ATOM 1542 C CA . SER A 1 195 ? 11.701 -5.421 2.581 1.00 80.38 195 SER A CA 1
ATOM 1543 C C . SER A 1 195 ? 13.127 -5.968 2.549 1.00 80.38 195 SER A C 1
ATOM 1545 O O . SER A 1 195 ? 14.082 -5.248 2.237 1.00 80.38 195 SER A O 1
ATOM 1547 N N . SER A 1 196 ? 13.296 -7.232 2.925 1.00 72.06 196 SER A N 1
ATOM 1548 C CA . SER A 1 196 ? 14.607 -7.872 2.996 1.00 72.06 196 SER A CA 1
ATOM 1549 C C . SER A 1 196 ? 15.351 -7.745 1.662 1.00 72.06 196 SER A C 1
ATOM 1551 O O . SER A 1 196 ? 14.809 -7.966 0.574 1.00 72.06 196 SER A O 1
ATOM 1553 N N . SER A 1 197 ? 16.611 -7.326 1.746 1.00 59.28 197 SER A N 1
ATOM 1554 C CA . SER A 1 197 ? 17.559 -7.389 0.641 1.00 59.28 197 SER A CA 1
ATOM 1555 C C . SER A 1 197 ? 18.199 -8.769 0.630 1.00 59.28 197 SER A C 1
ATOM 1557 O O . SER A 1 197 ? 18.782 -9.166 1.636 1.00 59.28 197 SER A O 1
ATOM 1559 N N . LEU A 1 198 ? 18.117 -9.461 -0.504 1.00 44.41 198 LEU A N 1
ATOM 1560 C CA . LEU A 1 198 ? 19.243 -10.281 -0.937 1.00 44.41 198 LEU A CA 1
ATOM 1561 C C . LEU A 1 198 ? 20.301 -9.354 -1.553 1.00 44.41 198 LEU A C 1
ATOM 1563 O O . LEU A 1 198 ? 19.922 -8.418 -2.317 1.00 44.41 198 LEU A O 1
#

Secondary structure (DSSP, 8-state):
-HHHHHHHHHHHHHHHHHHHHHHHHHHHHHHHHHHHHHHHHHHHHHHHHHHHHT---EEEEEEE---BPPSS-SSPPBPHHHHHHHHHHHHHHTTS-EEEEEE-SSHHHHHHHHHHHHHHTPPEEE--TT-HHHHHHHHHH--SEEEEEE-TTHHHHHHHHTT----SPPPTT---EEEEEEE-SS-EEEEEEEPPP-

Sequence (198 aa):
MLHSMFSMKYMAVIQLMLNKMISSTITRHIALFAVIVINLSFVSNTYANEINTLKVIKTIYLIRHAEKEKGHSNNPDLTEKGRSRANNLAEMLKNKNIEIIYSTQYARTMQTASPLAKELGLTIQNYDPRKLKEFSESLIAKQGNILIVGHSNTTPTLVQLLGGNAGDKINESEYNRVYKLIINETEVVTELLRSSSL

Radius of gyration: 33.58 Å; chains: 1; bounding box: 71×29×111 Å

Foldseek 3Di:
DVVVVVVVVVVVVVVVVVVVVVVVVVVVVVVVVVVVVVVVVVVVVVVVVVVQQVDFQEKEKFFEFFAFDDDDDPQTAHDPQSLVLLLLVLVVCLPVFAPAEEFAPGNRQCSSPVNNCVSNVHDYDYDDLVPLLVVLVVVVPDTTYYYYYHHQPSRLVSCVSVQHHSDDRADPPHRFWMWMWGDHPPHTYTDTDGRDHD

pLDDT: mean 90.47, std 11.05, range [44.41, 98.88]